Protein AF-A0A6J7ELR4-F1 (afdb_monomer)

Nearest PDB structures (foldseek):
  1h70-assembly1_A  TM=2.990E-01  e=2.825E+00  Pseudomonas aeruginosa

Foldseek 3Di:
DWFKFKKKFAQDDPPPVCDPPDLPRLCVFQQEDELQNLLCLLQQQWDAGPQAIEGEAAADCLDPLNVLVCVLSVHDPVSNCVSRCVLCCFDPNHGHHQLALVVNVRSNNSLQPDWDPCLSVDPPDPTDRNNRHMYMYIHIQLSQQCCQLVNDDDHNDPRMDIHDYNNFDQWDFDPDDDRNGHIFGDCRRQVDPSGHDDDDDDDDVQQCDPPRHPPLVCLQAAFLNRPCNDPVNQVVCRSSHDHRQHSHNVGRGPPDDDDDPPPPDPD

Sequence (267 aa):
MDALTFAYSKPKTSSDSVCGTGAEACHDAVDTLTKAELTTLYTNGVLVKNNTVIVPCGIQTSSGTYKTWYGKTGNTSSQEGIGTAFCNGIGNGSRLQENHGPELKAKADALLTTTNAICDGVAGDPAVSCKDVQVVVGFAASAWVSKSNGLSSPAPGTGVSLGLAGGKTFVTYTAGNAVGSKWSPNTDGFNDTNWNRNVYNMVLSANLDNSTGDAAIIEMFKGSTSLMCGSAAQAIVNSFGFLSLGNDASTGCGNSTTKGGLVANNG

Structure (mmCIF, N/CA/C/O backbone):
data_AF-A0A6J7ELR4-F1
#
_entry.id   AF-A0A6J7ELR4-F1
#
loop_
_atom_site.group_PDB
_atom_site.id
_atom_site.type_symbol
_atom_site.label_atom_id
_atom_site.label_alt_id
_atom_site.label_comp_id
_atom_site.label_asym_id
_atom_site.label_entity_id
_atom_site.label_seq_id
_atom_site.pdbx_PDB_ins_code
_atom_site.Cartn_x
_atom_site.Cartn_y
_atom_site.Cartn_z
_atom_site.occupancy
_atom_site.B_iso_or_equiv
_atom_site.auth_seq_id
_atom_site.auth_comp_id
_atom_site.auth_asym_id
_atom_site.auth_atom_id
_atom_site.pdbx_PDB_model_num
ATOM 1 N N . MET A 1 1 ? 5.913 -4.280 -13.195 1.00 68.69 1 MET A N 1
ATOM 2 C CA . MET A 1 1 ? 4.601 -4.169 -12.515 1.00 68.69 1 MET A CA 1
ATOM 3 C C . MET A 1 1 ? 4.844 -3.977 -11.034 1.00 68.69 1 MET A C 1
ATOM 5 O O . MET A 1 1 ? 5.874 -4.431 -10.551 1.00 68.69 1 MET A O 1
ATOM 9 N N . ASP A 1 2 ? 3.933 -3.304 -10.345 1.00 78.25 2 ASP A N 1
ATOM 10 C CA . ASP A 1 2 ? 3.941 -3.169 -8.889 1.00 78.25 2 ASP A CA 1
ATOM 11 C C . ASP A 1 2 ? 2.644 -3.741 -8.319 1.00 78.25 2 ASP A C 1
ATOM 13 O O . ASP A 1 2 ? 1.649 -3.854 -9.037 1.00 78.25 2 ASP A O 1
ATOM 17 N N . ALA A 1 3 ? 2.655 -4.101 -7.043 1.00 78.50 3 ALA A N 1
ATOM 18 C CA . ALA A 1 3 ? 1.490 -4.630 -6.356 1.00 78.50 3 ALA A CA 1
ATOM 19 C C . ALA A 1 3 ? 1.068 -3.708 -5.218 1.00 78.50 3 ALA A C 1
ATOM 21 O O . ALA A 1 3 ? 1.891 -3.122 -4.509 1.00 78.50 3 ALA A O 1
ATOM 22 N N . LEU A 1 4 ? -0.240 -3.585 -5.057 1.00 81.12 4 LEU A N 1
ATOM 23 C CA . LEU A 1 4 ? -0.856 -2.855 -3.975 1.00 81.12 4 LEU A CA 1
ATOM 24 C C . LEU A 1 4 ? -1.152 -3.815 -2.822 1.00 81.12 4 LEU A C 1
ATOM 26 O O . LEU A 1 4 ? -1.824 -4.826 -3.002 1.00 81.12 4 LEU A O 1
ATOM 30 N N . THR A 1 5 ? -0.671 -3.471 -1.638 1.00 77.00 5 THR A N 1
ATOM 31 C CA . THR A 1 5 ? -0.881 -4.218 -0.397 1.00 77.00 5 THR A CA 1
ATOM 32 C C . THR A 1 5 ? -1.195 -3.234 0.732 1.00 77.00 5 THR A C 1
ATOM 34 O O . THR A 1 5 ? -1.424 -2.054 0.472 1.00 77.00 5 THR A O 1
ATOM 37 N N . PHE A 1 6 ? -1.220 -3.680 1.982 1.00 83.25 6 PHE A N 1
ATOM 38 C CA . PHE A 1 6 ? -1.248 -2.807 3.143 1.00 83.25 6 PHE A CA 1
ATOM 39 C C . PHE A 1 6 ? -0.107 -3.131 4.100 1.00 83.25 6 PHE A C 1
ATOM 41 O O . PHE A 1 6 ? 0.335 -4.273 4.223 1.00 83.25 6 PHE A O 1
ATOM 48 N N . ALA A 1 7 ? 0.362 -2.096 4.783 1.00 76.62 7 ALA A N 1
ATOM 49 C CA . ALA A 1 7 ? 1.195 -2.239 5.962 1.00 76.62 7 ALA A CA 1
ATOM 50 C C . ALA A 1 7 ? 0.312 -2.120 7.203 1.00 76.62 7 ALA A C 1
ATOM 52 O O . ALA A 1 7 ? -0.714 -1.432 7.179 1.00 76.62 7 ALA A O 1
ATOM 53 N N . TYR A 1 8 ? 0.718 -2.770 8.285 1.00 82.38 8 TYR A N 1
ATOM 54 C CA . TYR A 1 8 ? 0.009 -2.705 9.552 1.00 82.38 8 TYR A CA 1
ATOM 55 C C . TYR A 1 8 ? 0.966 -2.655 10.740 1.00 82.38 8 TYR A C 1
ATOM 57 O O . TYR A 1 8 ? 2.142 -3.016 10.642 1.00 82.38 8 TYR A O 1
ATOM 65 N N . SER A 1 9 ? 0.458 -2.168 11.868 1.00 76.94 9 SER A N 1
ATOM 66 C CA . SER A 1 9 ? 1.177 -2.140 13.139 1.00 76.94 9 SER A CA 1
ATOM 67 C C . SER A 1 9 ? 0.182 -2.280 14.285 1.00 76.94 9 SER A C 1
ATOM 69 O O . SER A 1 9 ? -0.867 -1.633 14.286 1.00 76.94 9 SER A O 1
ATOM 71 N N . LYS A 1 10 ? 0.540 -3.080 15.292 1.00 79.38 10 LYS A N 1
ATOM 72 C CA . LYS A 1 10 ? -0.122 -3.085 16.602 1.00 79.38 10 LYS A CA 1
ATOM 73 C C . LYS A 1 10 ? 0.696 -2.224 17.577 1.00 79.38 10 LYS A C 1
ATOM 75 O O . LYS A 1 10 ? 1.932 -2.244 17.506 1.00 79.38 10 LYS A O 1
ATOM 80 N N . PRO A 1 11 ? 0.057 -1.484 18.491 1.00 68.06 11 PRO A N 1
ATOM 81 C CA . PRO A 1 11 ? 0.737 -0.947 19.659 1.00 68.06 11 PRO A CA 1
ATOM 82 C C . PRO A 1 11 ? 1.409 -2.081 20.460 1.00 68.06 11 PRO A C 1
ATOM 84 O O . PRO A 1 11 ? 0.771 -3.081 20.776 1.00 68.06 11 PRO A O 1
ATOM 87 N N . LYS A 1 12 ? 2.700 -1.959 20.800 1.00 62.44 12 LYS A N 1
ATOM 88 C CA . LYS A 1 12 ? 3.371 -2.929 21.688 1.00 62.44 12 LYS A CA 1
ATOM 89 C C . LYS A 1 12 ? 3.303 -2.445 23.130 1.00 62.44 12 LYS A C 1
ATOM 91 O O . LYS A 1 12 ? 3.801 -1.363 23.430 1.00 62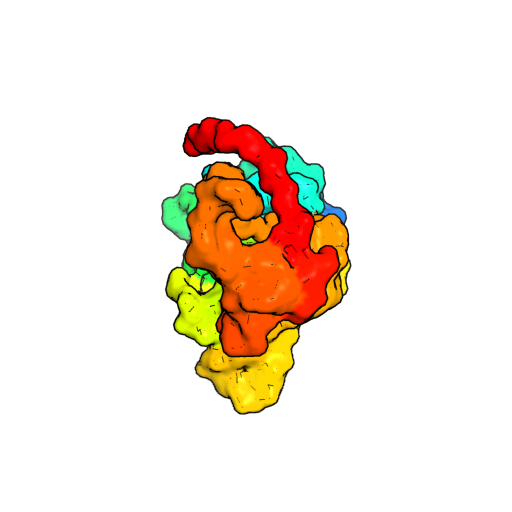.44 12 LYS A O 1
ATOM 96 N N . THR A 1 13 ? 2.785 -3.275 24.033 1.00 52.00 13 THR A N 1
ATOM 97 C CA . THR A 1 13 ? 3.025 -3.111 25.474 1.00 52.00 13 THR A CA 1
ATOM 98 C C . THR A 1 13 ? 4.145 -4.053 25.916 1.00 52.00 13 THR A C 1
ATOM 100 O O . THR A 1 13 ? 4.337 -5.123 25.342 1.00 52.00 13 THR A O 1
ATOM 103 N N . SER A 1 14 ? 4.918 -3.667 26.933 1.00 45.38 14 SER A N 1
ATOM 104 C CA . SER A 1 14 ? 6.000 -4.494 27.496 1.00 45.38 14 SER A CA 1
ATOM 105 C C . SER A 1 14 ? 5.511 -5.797 28.148 1.00 45.38 14 SER A C 1
ATOM 107 O O . SER A 1 14 ? 6.328 -6.638 28.512 1.00 45.38 14 SER A O 1
ATOM 109 N N . SER A 1 15 ? 4.195 -5.967 28.290 1.00 44.06 15 SER A N 1
ATOM 110 C CA . SER A 1 15 ? 3.525 -7.086 28.952 1.00 44.06 15 SER A CA 1
ATOM 111 C C . SER A 1 15 ? 2.666 -7.934 28.012 1.00 44.06 15 SER A C 1
ATOM 113 O O . SER A 1 15 ? 1.850 -8.708 28.505 1.00 44.06 15 SER A O 1
ATOM 115 N N . ASP A 1 16 ? 2.794 -7.784 26.690 1.00 49.50 16 ASP A N 1
ATOM 116 C CA . ASP A 1 16 ? 2.006 -8.553 25.716 1.00 49.50 16 ASP A CA 1
ATOM 117 C C . ASP A 1 16 ? 2.526 -10.008 25.645 1.00 49.50 16 ASP A C 1
ATOM 119 O O . ASP A 1 16 ? 3.120 -10.447 24.666 1.00 49.50 16 ASP A O 1
ATOM 123 N N . SER A 1 17 ? 2.342 -10.762 26.736 1.00 42.72 17 SER A N 1
ATOM 124 C CA . SER A 1 17 ? 2.650 -12.196 26.867 1.00 42.72 17 SER A CA 1
ATOM 125 C C . SER A 1 17 ? 1.701 -13.087 26.059 1.00 42.72 17 SER A C 1
ATOM 127 O O . SER A 1 17 ? 1.887 -14.301 26.007 1.00 42.72 17 SER A O 1
ATOM 129 N N . VAL A 1 18 ? 0.689 -12.483 25.429 1.00 43.81 18 VAL A N 1
ATOM 130 C CA . VAL A 1 18 ? -0.211 -13.120 24.458 1.00 43.81 18 VAL A CA 1
ATOM 131 C C . VAL A 1 18 ? 0.504 -13.337 23.121 1.00 43.81 18 VAL A C 1
ATOM 133 O O . VAL A 1 18 ? 0.187 -14.273 22.392 1.00 43.81 18 VAL A O 1
ATOM 136 N N . CYS A 1 19 ? 1.532 -12.538 22.833 1.00 45.75 19 CYS A N 1
ATOM 137 C CA . CYS A 1 19 ? 2.458 -12.816 21.752 1.00 45.75 19 CYS A CA 1
ATOM 138 C C . CYS A 1 19 ? 3.536 -13.739 22.328 1.00 45.75 19 CYS A C 1
ATOM 140 O O . CYS A 1 19 ? 4.313 -13.320 23.188 1.00 45.75 19 CYS A O 1
ATOM 142 N N . GLY A 1 20 ? 3.583 -15.003 21.896 1.00 38.75 20 GLY A N 1
ATOM 143 C CA . GLY A 1 20 ? 4.688 -15.901 22.243 1.00 38.75 20 GLY A CA 1
ATOM 144 C C . GLY A 1 20 ? 6.053 -15.251 21.969 1.00 38.75 20 GLY A C 1
ATOM 145 O O . GLY A 1 20 ? 6.153 -14.222 21.304 1.00 38.75 20 GLY A O 1
ATOM 146 N N . THR A 1 21 ? 7.136 -15.832 22.480 1.00 36.72 21 THR A N 1
ATOM 147 C CA . THR A 1 21 ? 8.503 -15.366 22.199 1.00 36.72 21 THR A CA 1
ATOM 148 C C . THR A 1 21 ? 8.829 -15.540 20.707 1.00 36.72 21 THR A C 1
ATOM 150 O O . THR A 1 21 ? 9.409 -16.541 20.302 1.00 36.72 21 THR A O 1
ATOM 153 N N . GLY A 1 22 ? 8.396 -14.583 19.888 1.00 43.53 22 GLY A N 1
ATOM 154 C CA . GLY A 1 22 ? 8.434 -14.587 18.429 1.00 43.53 22 GLY A CA 1
ATOM 155 C C . GLY A 1 22 ? 7.448 -13.545 17.889 1.00 43.53 22 GLY A C 1
ATOM 156 O O . GLY A 1 22 ? 6.336 -13.419 18.387 1.00 43.53 22 GLY A O 1
ATOM 157 N N . ALA A 1 23 ? 7.848 -12.758 16.890 1.00 39.72 23 ALA A N 1
ATOM 158 C CA . ALA A 1 23 ? 7.039 -11.659 16.346 1.00 39.72 23 ALA A CA 1
ATOM 159 C C . ALA A 1 23 ? 5.757 -12.109 15.606 1.00 39.72 23 ALA A C 1
ATOM 161 O O . ALA A 1 23 ? 5.025 -11.261 15.118 1.00 39.72 23 ALA A O 1
ATOM 162 N N . GLU A 1 24 ? 5.489 -13.412 15.517 1.00 40.47 24 GLU A N 1
ATOM 163 C CA . GLU A 1 24 ? 4.502 -13.998 14.602 1.00 40.47 24 GLU A CA 1
ATOM 164 C C . GLU A 1 24 ? 3.103 -14.172 15.234 1.00 40.47 24 GLU A C 1
ATOM 166 O O . GLU A 1 24 ? 2.108 -14.034 14.542 1.00 40.47 24 GLU A O 1
ATOM 171 N N . ALA A 1 25 ? 2.967 -14.365 16.553 1.00 38.12 25 ALA A N 1
ATOM 172 C CA . ALA A 1 25 ? 1.694 -14.819 17.149 1.00 38.12 25 ALA A CA 1
ATOM 173 C C . ALA A 1 25 ? 0.608 -13.739 17.390 1.00 38.12 25 ALA A C 1
ATOM 175 O O . ALA A 1 25 ? -0.508 -14.069 17.779 1.00 38.12 25 ALA A O 1
ATOM 176 N N . CYS A 1 26 ? 0.903 -12.451 17.187 1.00 47.75 26 CYS A N 1
ATOM 177 C CA . CYS A 1 26 ? -0.061 -11.349 17.390 1.00 47.75 26 CYS A CA 1
ATOM 178 C C . CYS A 1 26 ? -0.555 -10.710 16.081 1.00 47.75 26 CYS A C 1
ATOM 180 O O . CYS A 1 26 ? -1.191 -9.653 16.096 1.00 47.75 26 CYS A O 1
ATOM 182 N N . HIS A 1 27 ? -0.208 -11.325 14.953 1.00 53.50 27 HIS A N 1
ATOM 183 C CA . HIS A 1 27 ? -0.288 -10.739 13.619 1.00 53.50 27 HIS A CA 1
ATOM 184 C C . HIS A 1 27 ? -1.357 -11.428 12.733 1.00 53.50 27 HIS A C 1
ATOM 186 O O . HIS A 1 27 ? -1.926 -10.785 11.847 1.00 53.50 27 HIS A O 1
ATOM 192 N N . ASP A 1 28 ? -1.765 -12.658 13.079 1.00 59.94 28 ASP A N 1
ATOM 193 C CA . ASP A 1 28 ? -2.624 -13.543 12.272 1.00 59.94 28 ASP A CA 1
ATOM 194 C C . ASP A 1 28 ? -3.952 -12.932 11.782 1.00 59.94 28 ASP A C 1
ATOM 196 O O . ASP A 1 28 ? -4.442 -13.269 10.701 1.00 59.94 28 ASP A O 1
ATOM 200 N N . ALA A 1 29 ? -4.577 -12.046 12.564 1.00 63.53 29 ALA A N 1
ATOM 201 C CA . ALA A 1 29 ? -5.874 -11.467 12.208 1.00 63.53 29 ALA A CA 1
ATOM 202 C C . ALA A 1 29 ? -5.785 -10.475 11.038 1.00 63.53 29 ALA A C 1
ATOM 204 O O . ALA A 1 29 ? -6.686 -10.432 10.201 1.00 63.53 29 ALA A O 1
ATOM 205 N N . VAL A 1 30 ? -4.713 -9.681 10.986 1.00 76.69 30 VAL A N 1
ATOM 206 C CA . VAL A 1 30 ? -4.519 -8.611 9.993 1.00 76.69 30 VAL A CA 1
ATOM 207 C C . VAL A 1 30 ? -3.610 -9.054 8.859 1.00 76.69 30 VAL A C 1
ATOM 209 O O . VAL A 1 30 ? -3.684 -8.488 7.774 1.00 76.69 30 VAL A O 1
ATOM 212 N N . ASP A 1 31 ? -2.838 -10.122 9.046 1.00 78.62 31 ASP A N 1
ATOM 213 C CA . ASP A 1 31 ? -2.019 -10.714 7.989 1.00 78.62 31 ASP A CA 1
ATOM 214 C C . ASP A 1 31 ? -2.811 -11.080 6.745 1.00 78.62 31 ASP A C 1
ATOM 216 O O . ASP A 1 31 ? -2.260 -11.080 5.652 1.00 78.62 31 ASP A O 1
ATOM 220 N N . THR A 1 32 ? -4.107 -11.350 6.877 1.00 81.31 32 THR A N 1
ATOM 221 C CA . THR A 1 32 ? -4.977 -11.595 5.733 1.00 81.31 32 THR A CA 1
ATOM 222 C C . THR A 1 32 ? -6.204 -10.710 5.811 1.00 81.31 32 THR A C 1
ATOM 224 O O . THR A 1 32 ? -7.023 -10.848 6.711 1.00 81.31 32 THR A O 1
ATOM 227 N N . LEU A 1 33 ? -6.396 -9.836 4.829 1.00 88.94 33 LEU A N 1
ATOM 228 C CA . LEU A 1 33 ? -7.678 -9.168 4.620 1.00 88.94 33 LEU A CA 1
ATOM 229 C C . LEU A 1 33 ? -8.158 -9.444 3.201 1.00 88.94 33 LEU A C 1
ATOM 231 O O . LEU A 1 33 ? -7.452 -9.230 2.212 1.00 88.94 33 LEU A O 1
ATOM 235 N N . THR A 1 34 ? -9.377 -9.954 3.090 1.00 91.12 34 THR A N 1
ATOM 236 C CA . THR A 1 34 ? -10.066 -10.095 1.812 1.00 91.12 34 THR A CA 1
ATOM 237 C C . THR A 1 34 ? -10.393 -8.716 1.252 1.00 91.12 34 THR A C 1
ATOM 239 O O . THR A 1 34 ? -10.450 -7.713 1.965 1.00 91.12 34 THR A O 1
ATOM 242 N N . LYS A 1 35 ? -10.665 -8.658 -0.053 1.00 90.44 35 LYS A N 1
ATOM 243 C CA . LYS A 1 35 ? -11.121 -7.418 -0.684 1.00 90.44 35 LYS A CA 1
ATOM 244 C C . LYS A 1 35 ? -12.381 -6.870 -0.008 1.00 90.44 35 LYS A C 1
ATOM 246 O O . LYS A 1 35 ? -12.424 -5.681 0.265 1.00 90.44 35 LYS A O 1
ATOM 251 N N . ALA A 1 36 ? -13.358 -7.730 0.287 1.00 92.62 36 ALA A N 1
ATOM 252 C CA . ALA A 1 36 ? -14.605 -7.327 0.933 1.00 92.62 36 ALA A CA 1
ATOM 253 C C . ALA A 1 36 ? -14.369 -6.769 2.346 1.00 92.62 36 ALA A C 1
ATOM 255 O O . ALA A 1 36 ? -14.917 -5.727 2.683 1.00 92.62 36 ALA A O 1
ATOM 256 N N . GLU A 1 37 ? -13.502 -7.406 3.137 1.00 94.00 37 GLU A N 1
ATOM 257 C CA . GLU A 1 37 ? -13.109 -6.902 4.460 1.00 94.00 37 GLU A CA 1
ATOM 258 C C . GLU A 1 37 ? -12.426 -5.533 4.363 1.00 94.00 37 GLU A C 1
ATOM 260 O O . GLU A 1 37 ? -12.752 -4.639 5.139 1.00 94.00 37 GLU A O 1
ATOM 265 N N . LEU A 1 38 ? -11.541 -5.326 3.380 1.00 93.25 38 LEU A N 1
ATOM 266 C CA . LEU A 1 38 ? -10.937 -4.014 3.122 1.00 93.25 38 LEU A CA 1
ATOM 267 C C . LEU A 1 38 ? -11.986 -2.978 2.694 1.00 93.25 38 LEU A C 1
ATOM 269 O O . LEU A 1 38 ? -11.955 -1.853 3.188 1.00 93.25 38 LEU A O 1
ATOM 273 N N . THR A 1 39 ? -12.943 -3.342 1.835 1.00 94.25 39 THR A N 1
ATOM 274 C CA . THR A 1 39 ? -14.062 -2.463 1.460 1.00 94.25 39 THR A CA 1
ATOM 275 C C . THR A 1 39 ? -14.857 -2.035 2.690 1.00 94.25 39 THR A C 1
ATOM 277 O O . THR A 1 39 ? -15.126 -0.844 2.863 1.00 94.25 39 THR A O 1
ATOM 280 N N . THR A 1 40 ? -15.229 -2.988 3.549 1.00 94.62 40 THR A N 1
ATOM 281 C CA . THR A 1 40 ? -15.973 -2.739 4.789 1.00 94.62 40 THR A CA 1
ATOM 282 C C . THR A 1 40 ? -15.173 -1.856 5.734 1.00 94.62 40 THR A C 1
ATOM 284 O O . THR A 1 40 ? -15.695 -0.846 6.200 1.00 94.62 40 THR A O 1
ATOM 287 N N . LEU A 1 41 ? -13.898 -2.177 5.952 1.00 94.44 41 LEU A N 1
ATOM 288 C CA . LEU A 1 41 ? -13.001 -1.420 6.816 1.00 94.44 41 LEU A CA 1
ATOM 289 C C . LEU A 1 41 ? -12.917 0.048 6.382 1.00 94.44 41 LEU A C 1
ATOM 291 O O . LEU A 1 41 ? -13.142 0.939 7.193 1.00 94.44 41 LEU A O 1
ATOM 295 N N . TYR A 1 42 ? -12.668 0.311 5.098 1.00 94.81 42 TYR A N 1
ATOM 296 C CA . TYR A 1 42 ? -12.563 1.673 4.565 1.00 94.81 42 TYR A CA 1
ATOM 297 C C . TYR A 1 42 ? -13.915 2.377 4.364 1.00 94.81 42 TYR A C 1
ATOM 299 O O . TYR A 1 42 ? -13.926 3.578 4.120 1.00 94.81 42 TYR A O 1
ATOM 307 N N . THR A 1 43 ? -15.045 1.673 4.490 1.00 94.44 43 THR A N 1
ATOM 308 C CA . THR A 1 43 ? -16.388 2.287 4.511 1.00 94.44 43 THR A CA 1
ATOM 309 C C . THR A 1 43 ? -16.792 2.687 5.926 1.00 94.44 43 THR A C 1
ATOM 311 O O . THR A 1 43 ? -17.295 3.787 6.135 1.00 94.44 43 THR A O 1
ATOM 314 N N . ASN A 1 44 ? -16.570 1.793 6.890 1.00 93.19 44 ASN A N 1
ATOM 315 C CA . ASN A 1 44 ? -17.083 1.922 8.253 1.00 93.19 44 ASN A CA 1
ATOM 316 C C . ASN A 1 44 ? -16.067 2.555 9.210 1.00 93.19 44 ASN A C 1
ATOM 318 O O . ASN A 1 44 ? -16.437 3.032 10.276 1.00 93.19 44 ASN A O 1
ATOM 322 N N . GLY A 1 45 ? -14.786 2.522 8.848 1.00 93.88 45 GLY A N 1
ATOM 323 C CA . GLY A 1 45 ? -13.668 2.975 9.671 1.00 93.88 45 GLY A CA 1
ATOM 324 C C . GLY A 1 45 ? -13.226 2.002 10.755 1.00 93.88 45 GLY A C 1
ATOM 325 O O . GLY A 1 45 ? -12.268 2.280 11.473 1.00 93.88 45 GLY A O 1
ATOM 326 N N . VAL A 1 46 ? -13.876 0.843 10.844 1.00 93.81 46 VAL A N 1
ATOM 327 C CA . VAL A 1 46 ? -13.500 -0.234 11.753 1.00 93.81 46 VAL A CA 1
ATOM 328 C C . VAL A 1 46 ? -13.911 -1.591 11.196 1.00 93.81 46 VAL A C 1
ATOM 330 O O . VAL A 1 46 ? -14.915 -1.717 10.490 1.00 93.81 46 VAL A O 1
ATOM 333 N N . LEU A 1 47 ? -13.123 -2.609 11.520 1.00 93.81 47 LEU A N 1
ATOM 334 C CA . LEU A 1 47 ? -13.420 -4.017 11.289 1.00 93.81 47 LEU A CA 1
ATOM 335 C C . LEU A 1 47 ? -12.970 -4.815 12.510 1.00 93.81 47 LEU A C 1
ATOM 337 O O . LEU A 1 47 ? -11.874 -4.593 13.015 1.00 93.81 47 LEU A O 1
ATOM 341 N N . VAL A 1 48 ? -13.781 -5.778 12.943 1.00 91.19 48 VAL A N 1
ATOM 342 C CA . VAL A 1 48 ? -13.361 -6.779 13.929 1.00 91.19 48 VAL A CA 1
ATOM 343 C C . VAL A 1 48 ? -13.128 -8.098 13.212 1.00 91.19 48 VAL A C 1
ATOM 345 O O . VAL A 1 48 ? -14.038 -8.627 12.574 1.00 91.19 48 VAL A O 1
ATOM 348 N N . LYS A 1 49 ? -11.914 -8.639 13.318 1.00 88.00 49 LYS A N 1
ATOM 349 C CA . LYS A 1 49 ? -11.542 -9.934 12.740 1.00 88.00 49 LYS A CA 1
ATOM 350 C C . LYS A 1 49 ? -10.743 -10.735 13.749 1.00 88.00 49 LYS A C 1
ATOM 352 O O . LYS A 1 49 ? -9.781 -10.219 14.301 1.00 88.00 49 LYS A O 1
ATOM 357 N N . ASN A 1 50 ? -11.139 -11.984 14.002 1.00 85.25 50 ASN A N 1
ATOM 358 C CA . ASN A 1 50 ? -10.487 -12.863 14.983 1.00 85.25 50 ASN A CA 1
ATOM 359 C C . ASN A 1 50 ? -10.226 -12.145 16.326 1.00 85.25 50 ASN A C 1
ATOM 361 O O . ASN A 1 50 ? -9.106 -12.141 16.830 1.00 85.25 50 ASN A O 1
ATOM 365 N N . ASN A 1 51 ? -11.248 -11.459 16.854 1.00 82.38 51 ASN A N 1
ATOM 366 C CA . ASN A 1 51 ? -11.195 -10.650 18.082 1.00 82.38 51 ASN A CA 1
ATOM 367 C C . ASN A 1 51 ? -10.201 -9.472 18.069 1.00 82.38 51 ASN A C 1
ATOM 369 O O . ASN A 1 51 ? -9.964 -8.857 19.104 1.00 82.38 51 ASN A O 1
ATOM 373 N N . THR A 1 52 ? -9.645 -9.125 16.911 1.00 86.06 52 THR A N 1
ATOM 374 C CA . THR A 1 52 ? -8.790 -7.952 16.729 1.00 86.06 52 THR A CA 1
ATOM 375 C C . THR A 1 52 ? -9.601 -6.826 16.113 1.00 86.06 52 THR A C 1
ATOM 377 O O . THR A 1 52 ? -10.207 -7.000 15.055 1.00 86.06 52 THR A O 1
ATOM 380 N N . VAL A 1 53 ? -9.592 -5.665 16.765 1.00 91.31 53 VAL A N 1
ATOM 381 C CA . VAL A 1 53 ? -10.162 -4.430 16.222 1.00 91.31 53 VAL A CA 1
ATOM 382 C C . VAL A 1 53 ? -9.135 -3.789 15.296 1.00 91.31 53 VAL A C 1
ATOM 384 O O . VAL A 1 53 ? -7.977 -3.599 15.665 1.00 91.31 53 VAL A O 1
ATOM 387 N N . ILE A 1 54 ? -9.559 -3.466 14.081 1.00 92.88 54 ILE A N 1
ATOM 388 C CA . ILE A 1 54 ? -8.721 -2.950 13.004 1.00 92.88 54 ILE A CA 1
ATOM 389 C C . ILE A 1 54 ? -9.305 -1.620 12.556 1.00 92.88 54 ILE A C 1
ATOM 391 O O . ILE A 1 54 ? -10.498 -1.545 12.263 1.00 92.88 54 ILE A O 1
ATOM 395 N N . VAL A 1 55 ? -8.471 -0.589 12.447 1.00 94.56 55 VAL A N 1
ATOM 396 C CA . VAL A 1 55 ? -8.869 0.728 11.932 1.00 94.56 55 VAL A CA 1
ATOM 397 C C . VAL A 1 55 ? -7.981 1.136 10.752 1.00 94.56 55 VAL A C 1
ATOM 399 O O . VAL A 1 55 ? -6.767 0.899 10.778 1.00 94.56 55 VAL A O 1
ATOM 402 N N . PRO A 1 56 ? -8.540 1.746 9.693 1.00 95.25 56 PRO A N 1
ATOM 403 C CA . PRO A 1 56 ? -7.753 2.179 8.556 1.00 95.25 56 PRO A CA 1
ATOM 404 C C . PRO A 1 56 ? -7.242 3.605 8.764 1.00 95.25 56 PRO A C 1
ATOM 406 O O . PRO A 1 56 ? -7.946 4.490 9.251 1.00 95.25 56 PRO A O 1
ATOM 409 N N . CYS A 1 57 ? -6.021 3.851 8.315 1.00 94.81 57 CYS A N 1
ATOM 410 C CA . CYS A 1 57 ? -5.434 5.178 8.223 1.00 94.81 57 CYS A CA 1
ATOM 411 C C . CYS A 1 57 ? -5.388 5.617 6.761 1.00 94.81 57 CYS A C 1
ATOM 413 O O . CYS A 1 57 ? -5.187 4.806 5.851 1.00 94.81 57 CYS A O 1
ATOM 415 N N . GLY A 1 58 ? -5.581 6.914 6.536 1.00 93.81 58 GLY A N 1
ATOM 416 C CA . GLY A 1 58 ? -5.558 7.495 5.204 1.00 93.81 58 GLY A CA 1
ATOM 417 C C . GLY A 1 58 ? -4.146 7.886 4.800 1.00 93.81 58 GLY A C 1
ATOM 418 O O . GLY A 1 58 ? -3.361 8.338 5.632 1.00 93.81 58 GLY A O 1
ATOM 419 N N . ILE A 1 59 ? -3.840 7.762 3.509 1.00 93.06 59 ILE A N 1
ATOM 420 C CA . ILE A 1 59 ? -2.609 8.302 2.908 1.00 93.06 59 ILE A CA 1
ATOM 421 C C . ILE A 1 59 ? -2.874 9.620 2.189 1.00 93.06 59 ILE A C 1
ATOM 423 O O . ILE A 1 59 ? -4.019 9.922 1.849 1.00 93.06 59 ILE A O 1
ATOM 427 N N . GLN A 1 60 ? -1.838 10.418 1.949 1.00 92.25 60 GLN A N 1
ATOM 428 C CA . GLN A 1 60 ? -1.945 11.691 1.231 1.00 92.25 60 GLN A CA 1
ATOM 429 C C . GLN A 1 60 ? -2.745 11.579 -0.079 1.00 92.25 60 GLN A C 1
ATOM 431 O O . GLN A 1 60 ? -2.499 10.706 -0.918 1.00 92.25 60 GLN A O 1
ATOM 436 N N . THR A 1 61 ? -3.716 12.477 -0.249 1.00 91.50 61 THR A N 1
ATOM 437 C CA . THR A 1 61 ? -4.744 12.394 -1.300 1.00 91.50 61 THR A CA 1
ATOM 438 C C . THR A 1 61 ? -4.225 12.693 -2.707 1.00 91.50 61 THR A C 1
ATOM 440 O O . THR A 1 61 ? -4.836 12.284 -3.694 1.00 91.50 61 THR A O 1
ATOM 443 N N . SER A 1 62 ? -3.078 13.363 -2.819 1.00 87.19 62 SER A N 1
ATOM 444 C CA . SER A 1 62 ? -2.408 13.647 -4.091 1.00 87.19 62 SER A CA 1
ATOM 445 C C . SER A 1 62 ? -1.623 12.451 -4.649 1.00 87.19 62 SER A C 1
ATOM 447 O O . SER A 1 62 ? -1.195 12.490 -5.802 1.00 87.19 62 SER A O 1
ATOM 449 N N . SER A 1 63 ? -1.451 11.366 -3.883 1.00 83.75 63 SER A N 1
ATOM 450 C CA . SER A 1 63 ? -0.640 10.225 -4.322 1.00 83.75 63 SER A CA 1
ATOM 451 C C . SER A 1 63 ? -1.326 9.320 -5.351 1.00 83.75 63 SER A C 1
ATOM 453 O O . SER A 1 63 ? -2.544 9.110 -5.355 1.00 83.75 63 SER A O 1
ATOM 455 N N . GLY A 1 64 ? -0.513 8.702 -6.213 1.00 83.12 64 GLY A N 1
ATOM 456 C CA . GLY A 1 64 ? -0.974 7.656 -7.127 1.00 83.12 64 GLY A CA 1
ATOM 457 C C . GLY A 1 64 ? -1.443 6.396 -6.391 1.00 83.12 64 GLY A C 1
ATOM 458 O O . GLY A 1 64 ? -2.416 5.763 -6.816 1.00 83.12 64 GLY A O 1
ATOM 459 N N . THR A 1 65 ? -0.813 6.051 -5.258 1.00 86.25 65 THR A N 1
ATOM 460 C CA . THR A 1 65 ? -1.267 4.924 -4.428 1.00 86.25 65 THR A CA 1
ATOM 461 C C . THR A 1 65 ? -2.615 5.217 -3.804 1.00 86.25 65 THR A C 1
ATOM 463 O O . THR A 1 65 ? -3.438 4.315 -3.811 1.00 86.25 65 THR A O 1
ATOM 466 N N . TYR A 1 66 ? -2.905 6.449 -3.370 1.00 90.31 66 TYR A N 1
ATOM 467 C CA . TYR A 1 66 ? -4.232 6.812 -2.863 1.00 90.31 66 TYR A CA 1
ATOM 468 C C . TYR A 1 66 ? -5.329 6.520 -3.885 1.00 90.31 66 TYR A C 1
ATOM 470 O O . TYR A 1 66 ? -6.256 5.765 -3.596 1.00 90.31 66 TYR A O 1
ATOM 478 N N . LYS A 1 67 ? -5.177 7.054 -5.106 1.00 88.12 67 LYS A N 1
ATOM 479 C CA . LYS A 1 67 ? -6.146 6.866 -6.199 1.00 88.12 67 LYS A CA 1
ATOM 480 C C . LYS A 1 67 ? -6.338 5.399 -6.563 1.00 88.12 67 LYS A C 1
ATOM 482 O O . LYS A 1 67 ? -7.456 4.951 -6.795 1.00 88.12 67 LYS A O 1
ATOM 487 N N . THR A 1 68 ? -5.243 4.646 -6.583 1.00 88.69 68 THR A N 1
ATOM 488 C CA . THR A 1 68 ? -5.293 3.212 -6.872 1.00 88.69 68 THR A CA 1
ATOM 489 C C . THR A 1 68 ? -5.934 2.438 -5.719 1.00 88.69 68 THR A C 1
ATOM 491 O O . THR A 1 68 ? -6.747 1.556 -5.968 1.00 88.69 68 THR A O 1
ATOM 494 N N . TRP A 1 69 ? -5.609 2.778 -4.469 1.00 90.44 69 TRP A N 1
ATOM 495 C CA . TRP A 1 69 ? -6.038 2.066 -3.267 1.00 90.44 69 TRP A CA 1
ATOM 496 C C . TRP A 1 69 ? -7.550 2.035 -3.123 1.00 90.44 69 TRP A C 1
ATOM 498 O O . TRP A 1 69 ? -8.121 0.947 -3.185 1.00 90.44 69 TRP A O 1
ATOM 508 N N . TYR A 1 70 ? -8.208 3.198 -3.031 1.00 88.69 70 TYR A N 1
ATOM 509 C CA . TYR A 1 70 ? -9.666 3.212 -2.872 1.00 88.69 70 TYR A CA 1
ATOM 510 C C . TYR A 1 70 ? -10.370 2.575 -4.080 1.00 88.69 70 TYR A C 1
ATOM 512 O O . TYR A 1 70 ? -11.374 1.886 -3.925 1.00 88.69 70 TYR A O 1
ATOM 520 N N . GLY A 1 71 ? -9.810 2.728 -5.288 1.00 88.06 71 GLY A N 1
ATOM 521 C CA . GLY A 1 71 ? -10.341 2.092 -6.492 1.00 88.06 71 GLY A CA 1
ATOM 522 C C . GLY A 1 71 ? -10.276 0.563 -6.426 1.00 88.06 71 GLY A C 1
ATOM 523 O O . GLY A 1 71 ? -11.240 -0.114 -6.784 1.00 88.06 71 GLY A O 1
ATOM 524 N N . LYS A 1 72 ? -9.168 -0.005 -5.929 1.00 89.25 72 LYS A N 1
ATOM 525 C CA . LYS A 1 72 ? -9.005 -1.460 -5.782 1.00 89.25 72 LYS A CA 1
ATOM 526 C C . LYS A 1 72 ? -9.809 -2.029 -4.615 1.00 89.25 72 LYS A C 1
ATOM 528 O O . LYS A 1 72 ? -10.344 -3.130 -4.758 1.00 89.25 72 LYS A O 1
ATOM 533 N N . THR A 1 73 ? -9.963 -1.292 -3.514 1.00 90.44 73 THR A N 1
ATOM 534 C CA . THR A 1 73 ? -10.868 -1.673 -2.417 1.00 90.44 73 THR A CA 1
ATOM 535 C C . THR A 1 73 ? -12.341 -1.447 -2.769 1.00 90.44 73 THR A C 1
ATOM 537 O O . THR A 1 73 ? -13.210 -1.934 -2.059 1.00 90.44 73 THR A O 1
ATOM 540 N N . GLY A 1 74 ? -12.654 -0.780 -3.884 1.00 91.06 74 GLY A N 1
ATOM 541 C CA . GLY A 1 74 ? -14.029 -0.530 -4.326 1.00 91.06 74 GLY A CA 1
ATOM 542 C C . GLY A 1 74 ? -14.746 0.567 -3.535 1.00 91.06 74 GLY A C 1
ATOM 543 O O . GLY A 1 74 ? -15.970 0.647 -3.586 1.00 91.06 74 GLY A O 1
ATOM 544 N N . ASN A 1 75 ? -14.001 1.399 -2.806 1.00 93.38 75 ASN A N 1
ATOM 545 C CA . ASN A 1 75 ? -14.529 2.553 -2.087 1.00 93.38 75 ASN A CA 1
ATOM 546 C C . ASN A 1 75 ? -14.472 3.815 -2.958 1.00 93.38 75 ASN A C 1
ATOM 548 O O . ASN A 1 75 ? -13.679 3.919 -3.891 1.00 93.38 75 ASN A O 1
ATOM 552 N N . THR A 1 76 ? -15.276 4.818 -2.621 1.00 93.88 76 THR A N 1
ATOM 553 C CA . THR A 1 76 ? -15.109 6.187 -3.127 1.00 93.88 76 THR A CA 1
ATOM 554 C C . THR A 1 76 ? -14.115 6.967 -2.266 1.00 93.88 76 THR A C 1
ATOM 556 O O . THR A 1 76 ? -13.839 6.598 -1.122 1.00 93.88 76 THR A O 1
ATOM 559 N N . SER A 1 77 ? -13.608 8.093 -2.776 1.00 92.19 77 SER A N 1
ATOM 560 C CA . SER A 1 77 ? -12.775 9.008 -1.982 1.00 92.19 77 SER A CA 1
ATOM 561 C C . SER A 1 77 ? -13.498 9.520 -0.730 1.00 92.19 77 SER A C 1
ATOM 563 O O . SER A 1 77 ? -12.878 9.668 0.319 1.00 92.19 77 SER A O 1
ATOM 565 N N . SER A 1 78 ? -14.814 9.743 -0.810 1.00 93.88 78 SER A N 1
ATOM 566 C CA . SER A 1 78 ? -15.636 10.144 0.335 1.00 93.88 78 SER A CA 1
ATOM 567 C C . SER A 1 78 ? -15.736 9.046 1.392 1.00 93.88 78 SER A C 1
ATOM 569 O O . SER A 1 78 ? -15.589 9.338 2.575 1.00 93.88 78 SER A O 1
ATOM 571 N N . GLN A 1 79 ? -15.952 7.792 0.979 1.00 95.06 79 GLN A N 1
ATOM 572 C CA . GLN A 1 79 ? -15.975 6.654 1.904 1.00 95.06 79 GLN A CA 1
ATOM 573 C C . GLN A 1 79 ? -14.621 6.486 2.589 1.00 95.06 79 GLN A C 1
ATOM 575 O O . GLN A 1 79 ? -14.574 6.419 3.809 1.00 95.06 79 GLN A O 1
ATOM 580 N N . GLU A 1 80 ? -13.525 6.532 1.827 1.00 94.75 80 GLU A N 1
ATOM 581 C CA . GLU A 1 80 ? -12.169 6.474 2.381 1.00 94.75 80 GLU A CA 1
ATOM 582 C C . GLU A 1 80 ? -11.921 7.598 3.400 1.00 94.75 80 GLU A C 1
ATOM 584 O O . GLU A 1 80 ? -11.364 7.351 4.472 1.00 94.75 80 GLU A O 1
ATOM 589 N N . GLY A 1 81 ? -12.369 8.821 3.100 1.00 94.31 81 GLY A N 1
ATOM 590 C CA . GLY A 1 81 ? -12.235 9.965 3.998 1.00 94.31 81 GLY A CA 1
ATOM 591 C C . GLY A 1 81 ? -12.980 9.773 5.319 1.00 94.31 81 GLY A C 1
ATOM 592 O O . GLY A 1 81 ? -12.433 10.094 6.372 1.00 94.31 81 GLY A O 1
ATOM 593 N N . ILE A 1 82 ? -14.192 9.211 5.271 1.00 93.25 82 ILE A N 1
ATOM 594 C CA . ILE A 1 82 ? -14.990 8.881 6.461 1.00 93.25 82 ILE A CA 1
ATOM 595 C C . ILE A 1 82 ? -14.334 7.741 7.241 1.00 93.25 82 ILE A C 1
ATOM 597 O O . ILE A 1 82 ? -14.064 7.893 8.430 1.00 93.25 82 ILE A O 1
ATOM 601 N N . GLY A 1 83 ? -14.027 6.625 6.575 1.00 95.06 83 GLY A N 1
ATOM 602 C CA . GLY A 1 83 ? -13.475 5.441 7.226 1.00 95.06 83 GLY A CA 1
ATOM 603 C C . GLY A 1 83 ? -12.129 5.715 7.895 1.00 95.06 83 GLY A C 1
ATOM 604 O O . GLY A 1 83 ? -11.845 5.206 8.972 1.00 95.06 83 GLY A O 1
ATOM 605 N N . THR A 1 84 ? -11.303 6.583 7.315 1.00 96.06 84 THR A N 1
ATOM 606 C CA . THR A 1 84 ? -9.984 6.895 7.884 1.00 96.06 84 THR A CA 1
ATOM 607 C C . THR A 1 84 ? -9.986 8.041 8.894 1.00 96.06 84 THR A C 1
ATOM 609 O O . THR A 1 84 ? -8.941 8.328 9.482 1.00 96.06 84 THR A O 1
ATOM 6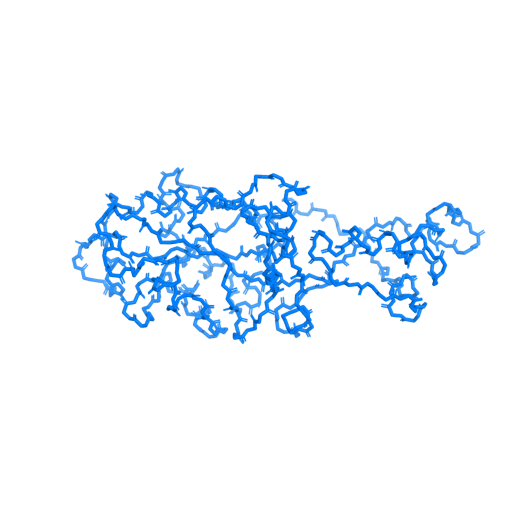12 N N . ALA A 1 85 ? -11.126 8.701 9.126 1.00 95.00 85 ALA A N 1
ATOM 613 C CA . ALA A 1 85 ? -11.211 9.912 9.943 1.00 95.00 85 ALA A CA 1
ATOM 614 C C . ALA A 1 85 ? -10.662 9.713 11.362 1.00 95.00 85 ALA A C 1
ATOM 616 O O . ALA A 1 85 ? -9.887 10.544 11.836 1.00 95.00 85 ALA A O 1
ATOM 617 N N . PHE A 1 86 ? -11.002 8.589 12.004 1.00 94.50 86 PHE A N 1
ATOM 618 C CA . PHE A 1 86 ? -10.510 8.264 13.342 1.00 94.50 86 PHE A CA 1
ATOM 619 C C . PHE A 1 86 ? -8.981 8.203 13.376 1.00 94.50 86 PHE A C 1
ATOM 621 O O . PHE A 1 86 ? -8.356 8.999 14.072 1.00 94.50 86 PHE A O 1
ATOM 628 N N . CYS A 1 87 ? -8.366 7.320 12.580 1.00 95.31 87 CYS A N 1
ATOM 629 C CA . CYS A 1 87 ? -6.913 7.168 12.595 1.00 95.31 87 CYS A CA 1
ATOM 630 C C . CYS A 1 87 ? -6.187 8.446 12.133 1.00 95.31 87 CYS A C 1
ATOM 632 O O . CYS A 1 87 ? -5.120 8.788 12.652 1.00 95.31 87 CYS A O 1
ATOM 634 N N . ASN A 1 88 ? -6.753 9.198 11.184 1.00 94.94 88 ASN A N 1
ATOM 635 C CA . ASN A 1 88 ? -6.171 10.465 10.739 1.00 94.94 88 ASN A CA 1
ATOM 636 C C . ASN A 1 88 ? -6.060 11.467 11.901 1.00 94.94 88 ASN A C 1
ATOM 638 O O . ASN A 1 88 ? -5.048 12.154 11.986 1.00 94.94 88 ASN A O 1
ATOM 642 N N . GLY A 1 89 ? -7.020 11.477 12.832 1.00 93.19 89 GLY A N 1
ATOM 643 C CA . GLY A 1 89 ? -6.994 12.307 14.041 1.00 93.19 89 GLY A CA 1
ATOM 644 C C . GLY A 1 89 ? -6.000 11.868 15.126 1.00 93.19 89 GLY A C 1
ATOM 645 O O . GLY A 1 89 ? -5.736 12.635 16.046 1.00 93.19 89 GLY A O 1
ATOM 646 N N . ILE A 1 90 ? -5.423 10.666 15.032 1.00 92.06 90 ILE A N 1
ATOM 647 C CA . ILE A 1 90 ? -4.481 10.139 16.030 1.00 92.06 90 ILE A CA 1
ATOM 648 C C . ILE A 1 90 ? -3.076 10.729 15.851 1.00 92.06 90 ILE A C 1
ATOM 650 O O . ILE A 1 90 ? -2.551 10.820 14.733 1.00 92.06 90 ILE A O 1
ATOM 654 N N . GLY A 1 91 ? -2.437 11.072 16.974 1.00 86.69 91 GLY A N 1
ATOM 655 C CA . GLY A 1 91 ? -1.071 11.587 17.023 1.00 86.69 91 GLY A CA 1
ATOM 656 C C . GLY A 1 91 ? -0.984 13.024 16.512 1.00 86.69 91 GLY A C 1
ATOM 657 O O . GLY A 1 91 ? -1.533 13.938 17.114 1.00 86.69 91 GLY A O 1
ATOM 658 N N . ASN A 1 92 ? -0.291 13.227 15.392 1.00 83.06 92 ASN A N 1
ATOM 659 C CA . ASN A 1 92 ? -0.104 14.544 14.774 1.00 83.06 92 ASN A CA 1
ATOM 660 C C . ASN A 1 92 ? -1.333 15.059 13.992 1.00 83.06 92 ASN A C 1
ATOM 662 O O . ASN A 1 92 ? -1.254 16.121 13.378 1.00 83.06 92 ASN A O 1
ATOM 666 N N . GLY A 1 93 ? -2.439 14.307 13.962 1.00 85.81 93 GLY A N 1
ATOM 667 C CA . GLY A 1 93 ? -3.668 14.709 13.273 1.00 85.81 93 GLY A CA 1
ATOM 668 C C . GLY A 1 93 ? -3.575 14.726 11.741 1.00 85.81 93 GLY A C 1
ATOM 669 O O . GLY A 1 93 ? -4.412 15.356 11.096 1.00 85.81 93 GLY A O 1
ATOM 670 N N . SER A 1 94 ? -2.566 14.081 11.140 1.00 90.56 94 SER A N 1
ATOM 671 C CA . SER A 1 94 ? -2.369 14.076 9.687 1.00 90.56 94 SER A CA 1
ATOM 672 C C . SER A 1 94 ? -2.670 12.725 9.038 1.00 90.56 94 SER A C 1
ATOM 674 O O . SER A 1 94 ? -2.658 11.666 9.674 1.00 90.56 94 SER A O 1
ATOM 676 N N . ARG A 1 95 ? -2.887 12.766 7.720 1.00 93.56 95 ARG A N 1
ATOM 677 C CA . ARG A 1 95 ? -2.803 11.584 6.852 1.00 93.56 95 ARG A CA 1
ATOM 678 C C . ARG A 1 95 ? -1.341 11.139 6.739 1.00 93.56 95 ARG A C 1
ATOM 680 O O . ARG A 1 95 ? -0.432 11.952 6.920 1.00 93.56 95 ARG A O 1
ATOM 687 N N . LEU A 1 96 ? -1.143 9.857 6.458 1.00 92.25 96 LEU A N 1
ATOM 688 C CA . LEU A 1 96 ? 0.163 9.219 6.328 1.00 92.25 96 LEU A CA 1
ATOM 689 C C . LEU A 1 96 ? 0.778 9.454 4.942 1.00 92.25 96 LEU A C 1
ATOM 691 O O . LEU A 1 96 ? 0.082 9.600 3.932 1.00 92.25 96 LEU A O 1
ATOM 695 N N . GLN A 1 97 ? 2.098 9.417 4.870 1.00 88.31 97 GLN A N 1
ATOM 696 C CA . GLN A 1 97 ? 2.836 9.262 3.624 1.00 88.31 97 GLN A CA 1
ATOM 697 C C . GLN A 1 97 ? 2.742 7.800 3.150 1.00 88.31 97 GLN A C 1
ATOM 699 O O . GLN A 1 97 ? 2.965 6.865 3.919 1.00 88.31 97 GLN A O 1
ATOM 704 N N . GLU A 1 98 ? 2.442 7.588 1.863 1.00 80.00 98 GLU A N 1
ATOM 705 C CA . GLU A 1 98 ? 2.124 6.269 1.264 1.00 80.00 98 GLU A CA 1
ATOM 706 C C . GLU A 1 98 ? 3.247 5.217 1.344 1.00 80.00 98 GLU A C 1
ATOM 708 O O . GLU A 1 98 ? 3.060 4.057 0.979 1.00 80.00 98 GLU A O 1
ATOM 713 N N . ASN A 1 99 ? 4.435 5.631 1.778 1.00 82.25 99 ASN A N 1
ATOM 714 C CA . ASN A 1 99 ? 5.644 4.824 1.822 1.00 82.25 99 ASN A CA 1
ATOM 715 C C . ASN A 1 99 ? 6.443 5.013 3.132 1.00 82.25 99 ASN A C 1
ATOM 717 O O . ASN A 1 99 ? 7.605 4.606 3.209 1.00 82.25 99 ASN A O 1
ATOM 721 N N . HIS A 1 100 ? 5.861 5.633 4.164 1.00 86.62 100 HIS A N 1
ATOM 722 C CA . HIS A 1 100 ? 6.573 6.005 5.390 1.00 86.62 100 HIS A CA 1
ATOM 723 C C . HIS A 1 100 ? 6.131 5.157 6.589 1.00 86.62 100 HIS A C 1
ATOM 725 O O . HIS A 1 100 ? 5.407 5.606 7.476 1.00 86.62 100 HIS A O 1
ATOM 731 N N . GLY A 1 101 ? 6.613 3.912 6.645 1.00 85.00 101 GLY A N 1
ATOM 732 C CA . GLY A 1 101 ? 6.309 2.981 7.741 1.00 85.00 101 GLY A CA 1
ATOM 733 C C . GLY A 1 101 ? 6.495 3.546 9.165 1.00 85.00 101 GLY A C 1
ATOM 734 O O . GLY A 1 101 ? 5.626 3.310 10.003 1.00 85.00 101 GLY A O 1
ATOM 735 N N . PRO A 1 102 ? 7.512 4.386 9.460 1.00 89.19 102 PRO A N 1
ATOM 736 C CA . PRO A 1 102 ? 7.642 4.983 10.790 1.00 89.19 102 PRO A CA 1
ATOM 737 C C . PRO A 1 102 ? 6.466 5.872 11.216 1.00 89.19 102 PRO A C 1
ATOM 739 O O . PRO A 1 102 ? 6.192 5.970 12.408 1.00 89.19 102 PRO A O 1
ATOM 742 N N . GLU A 1 103 ? 5.739 6.492 10.279 1.00 91.44 103 GLU A N 1
ATOM 743 C CA . GLU A 1 103 ? 4.532 7.256 10.633 1.00 91.44 103 GLU A CA 1
ATOM 744 C C . GLU A 1 103 ? 3.389 6.315 11.034 1.00 91.44 103 GLU A C 1
ATOM 746 O O . GLU A 1 103 ? 2.650 6.611 11.971 1.00 91.44 103 GLU A O 1
ATOM 751 N N . LEU A 1 104 ? 3.276 5.150 10.383 1.00 89.75 104 LEU A N 1
ATOM 752 C CA . LEU A 1 104 ? 2.317 4.120 10.781 1.00 89.75 104 LEU A CA 1
ATOM 753 C C . LEU A 1 104 ? 2.627 3.599 12.187 1.00 89.75 104 LEU A C 1
ATOM 755 O O . LEU A 1 104 ? 1.719 3.477 13.008 1.00 89.75 104 LEU A O 1
ATOM 759 N N . LYS A 1 105 ? 3.910 3.360 12.491 1.00 89.25 105 LYS A N 1
ATOM 760 C CA . LYS A 1 105 ? 4.343 2.988 13.843 1.00 89.25 105 LYS A CA 1
ATOM 761 C C . LYS A 1 105 ? 3.994 4.067 14.862 1.00 89.25 105 LYS A C 1
ATOM 763 O O . LYS A 1 105 ? 3.445 3.749 15.909 1.00 89.25 105 LYS A O 1
ATOM 768 N N . ALA A 1 106 ? 4.270 5.332 14.549 1.00 90.44 106 ALA A N 1
ATOM 769 C CA . ALA A 1 106 ? 3.945 6.446 15.433 1.00 90.44 106 ALA A CA 1
ATOM 770 C C . ALA A 1 106 ? 2.432 6.554 15.694 1.00 90.44 106 ALA A C 1
ATOM 772 O O . ALA A 1 106 ? 2.025 6.804 16.827 1.00 90.44 106 ALA A O 1
ATOM 773 N N . LYS A 1 107 ? 1.590 6.310 14.678 1.00 91.31 107 LYS A N 1
ATOM 774 C CA . LYS A 1 107 ? 0.132 6.245 14.864 1.00 91.31 107 LYS A CA 1
ATOM 775 C C . LYS A 1 107 ? -0.294 5.065 15.731 1.00 91.31 107 LYS A C 1
ATOM 777 O O . LYS A 1 107 ? -1.123 5.257 16.614 1.00 91.31 107 LYS A O 1
ATOM 782 N N . ALA A 1 108 ? 0.290 3.885 15.528 1.00 89.50 108 ALA A N 1
ATOM 783 C CA . ALA A 1 108 ? 0.042 2.738 16.398 1.00 89.50 108 ALA A CA 1
ATOM 784 C C . ALA A 1 108 ? 0.443 3.046 17.850 1.00 89.50 108 ALA A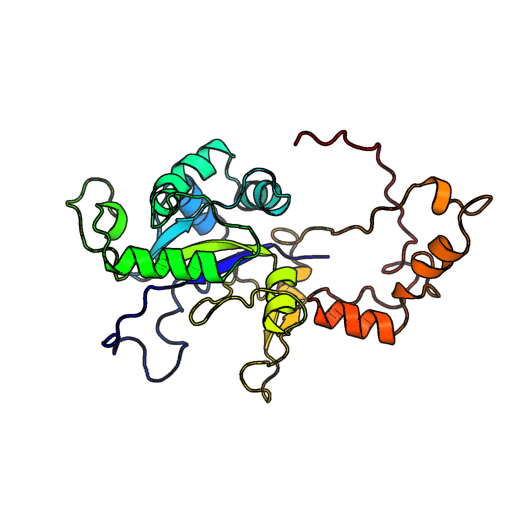 C 1
ATOM 786 O O . ALA A 1 108 ? -0.323 2.797 18.770 1.00 89.50 108 ALA A O 1
ATOM 787 N N . ASP A 1 109 ? 1.600 3.663 18.079 1.00 89.44 109 ASP A N 1
ATOM 788 C CA . ASP A 1 109 ? 2.050 4.001 19.433 1.00 89.44 109 ASP A CA 1
ATOM 789 C C . ASP A 1 109 ? 1.152 5.033 20.115 1.00 89.44 109 ASP A C 1
ATOM 791 O O . ASP A 1 109 ? 0.867 4.916 21.305 1.00 89.44 109 ASP A O 1
ATOM 795 N N . ALA A 1 110 ? 0.644 6.011 19.365 1.00 91.94 110 ALA A N 1
ATOM 796 C CA . ALA A 1 110 ? -0.300 6.992 19.887 1.00 91.94 110 ALA A CA 1
ATOM 797 C C . ALA A 1 110 ? -1.651 6.372 20.305 1.00 91.94 110 ALA A C 1
ATOM 799 O O . ALA A 1 110 ? -2.347 6.934 21.154 1.00 91.94 110 ALA A O 1
ATOM 800 N N . LEU A 1 111 ? -2.021 5.194 19.785 1.00 90.50 111 LEU A N 1
ATOM 801 C CA . LEU A 1 111 ? -3.220 4.485 20.244 1.00 90.50 111 LEU A CA 1
ATOM 802 C C . LEU A 1 111 ? -3.087 3.924 21.666 1.00 90.50 111 LEU A C 1
ATOM 804 O O . LEU A 1 111 ? -4.112 3.752 22.323 1.00 90.50 111 LEU A O 1
ATOM 808 N N . LEU A 1 112 ? -1.867 3.710 22.186 1.00 88.12 112 LEU A N 1
ATOM 809 C CA . LEU A 1 112 ? -1.650 3.196 23.551 1.00 88.12 112 LEU A CA 1
ATOM 810 C C . LEU A 1 112 ? -2.321 4.052 24.629 1.00 88.12 112 LEU A C 1
ATOM 812 O O . LEU A 1 112 ? -2.728 3.534 25.667 1.00 88.12 112 LEU A O 1
ATOM 816 N N . THR A 1 113 ? -2.419 5.359 24.394 1.00 90.12 113 THR A N 1
ATOM 817 C CA . THR A 1 113 ? -2.991 6.334 25.332 1.00 90.12 113 THR A CA 1
ATOM 818 C C . THR A 1 113 ? -4.356 6.856 24.885 1.00 90.12 113 THR A C 1
ATOM 820 O O . THR A 1 113 ? -4.928 7.725 25.541 1.00 90.12 113 THR A O 1
ATOM 823 N N . THR A 1 114 ? -4.898 6.330 23.784 1.00 92.56 114 THR A N 1
ATOM 824 C CA . THR A 1 114 ? -6.181 6.763 23.224 1.00 92.56 114 THR A CA 1
ATOM 825 C C . THR A 1 114 ? -7.335 5.958 23.826 1.00 92.56 114 THR A C 1
ATOM 827 O O . THR A 1 114 ? -7.233 4.745 24.030 1.00 92.56 114 THR A O 1
ATOM 830 N N . THR A 1 115 ? -8.456 6.636 24.084 1.00 94.06 115 THR A N 1
ATOM 831 C CA . THR A 1 115 ? -9.751 6.005 24.374 1.00 94.06 115 THR A CA 1
ATOM 832 C C . THR A 1 115 ? -10.787 6.477 23.363 1.00 94.06 115 THR A C 1
ATOM 834 O O . THR A 1 115 ? -10.849 7.663 23.033 1.00 94.06 115 THR A O 1
ATOM 837 N N . ASN A 1 116 ? -11.572 5.550 22.823 1.00 93.56 116 ASN A N 1
ATOM 838 C CA . ASN A 1 116 ? -12.616 5.859 21.854 1.00 93.56 116 ASN A CA 1
ATOM 839 C C . ASN A 1 116 ? -13.631 4.712 21.780 1.00 93.56 116 ASN A C 1
ATOM 841 O O . ASN A 1 116 ? -13.275 3.560 22.010 1.00 93.56 116 ASN A O 1
ATOM 845 N N . ALA A 1 117 ? -14.879 5.027 21.433 1.00 92.38 117 ALA A N 1
ATOM 846 C CA . ALA A 1 117 ? -15.923 4.026 21.215 1.00 92.38 117 ALA A CA 1
ATOM 847 C C . ALA A 1 117 ? -15.584 3.074 20.058 1.00 92.38 117 ALA A C 1
ATOM 849 O 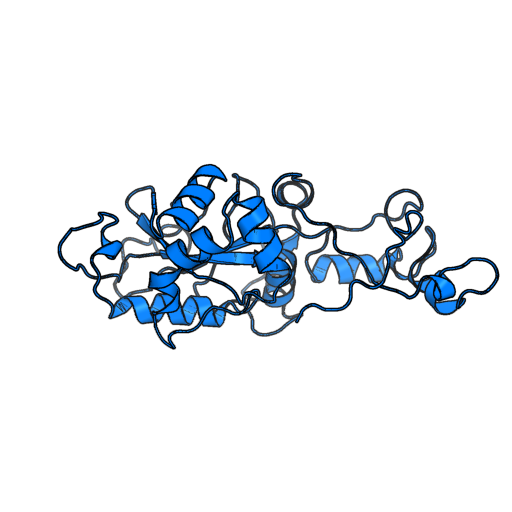O . ALA A 1 117 ? -15.962 1.924 20.076 1.00 92.38 117 ALA A O 1
ATOM 850 N N . ILE A 1 118 ? -14.808 3.504 19.059 1.00 91.19 118 ILE A N 1
ATOM 851 C CA . ILE A 1 118 ? -14.425 2.631 17.939 1.00 91.19 118 ILE A CA 1
ATOM 852 C C . ILE A 1 118 ? -13.493 1.479 18.355 1.00 91.19 118 ILE A C 1
ATOM 854 O O . ILE A 1 118 ? -13.281 0.545 17.586 1.00 91.19 118 ILE A O 1
ATOM 858 N N . CYS A 1 119 ? -12.900 1.552 19.549 1.00 91.38 119 CYS A N 1
ATOM 859 C CA . CYS A 1 119 ? -11.807 0.679 19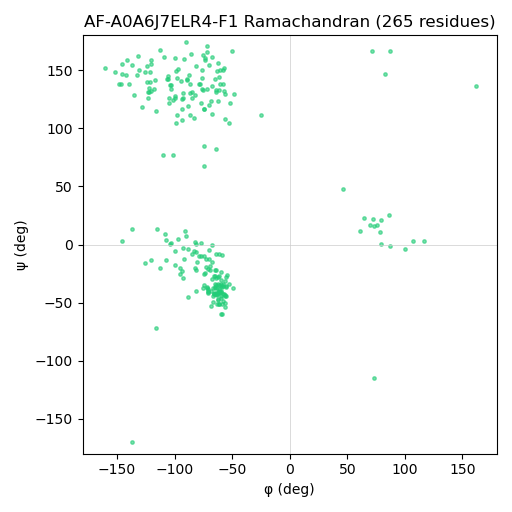.961 1.00 91.38 119 CYS A CA 1
ATOM 860 C C . CYS A 1 119 ? -12.247 -0.689 20.502 1.00 91.38 119 CYS A C 1
ATOM 862 O O . CYS A 1 119 ? -11.389 -1.544 20.701 1.00 91.38 119 CYS A O 1
ATOM 864 N N . ASP A 1 120 ? -13.550 -0.928 20.668 1.00 89.00 120 ASP A N 1
ATOM 865 C CA . ASP A 1 120 ? -14.147 -2.264 20.837 1.00 89.00 120 ASP A CA 1
ATOM 866 C C . ASP A 1 120 ? -14.769 -2.806 19.534 1.00 89.00 120 ASP A C 1
ATOM 868 O O . ASP A 1 120 ? -15.182 -3.964 19.474 1.00 89.00 120 ASP A O 1
ATOM 872 N N . GLY A 1 121 ? -14.802 -1.994 18.470 1.00 85.00 121 GLY A N 1
ATOM 873 C CA . GLY A 1 121 ? -15.419 -2.342 17.195 1.00 85.00 121 GLY A CA 1
ATOM 874 C C . GLY A 1 121 ? -16.944 -2.238 17.158 1.00 85.00 121 GLY A C 1
ATOM 875 O O . GLY A 1 121 ? -17.543 -2.682 16.175 1.00 85.00 121 GLY A O 1
ATOM 876 N N . VAL A 1 122 ? -17.576 -1.644 18.173 1.00 81.00 122 VAL A N 1
ATOM 877 C CA . VAL A 1 122 ? -19.028 -1.490 18.288 1.00 81.00 122 VAL A CA 1
ATOM 878 C C . VAL A 1 122 ? -19.400 -0.006 18.274 1.00 81.00 122 VAL A C 1
ATOM 880 O O . VAL A 1 122 ? -19.084 0.779 19.162 1.00 81.00 122 VAL A O 1
ATOM 883 N N . ALA A 1 123 ? -20.115 0.414 17.230 1.00 71.62 123 ALA A N 1
ATOM 884 C CA . ALA A 1 123 ? -20.567 1.797 17.131 1.00 71.62 123 ALA A CA 1
ATOM 885 C C . ALA A 1 123 ? -21.629 2.110 18.201 1.00 71.62 123 ALA A C 1
ATOM 887 O O . ALA A 1 123 ? -22.690 1.489 18.222 1.00 71.62 123 ALA A O 1
ATOM 888 N N . GLY A 1 124 ? -21.374 3.132 19.023 1.00 74.00 124 GLY A N 1
ATOM 889 C CA . GLY A 1 124 ? -22.313 3.622 20.041 1.00 74.00 124 GLY A CA 1
ATOM 890 C C . GLY A 1 124 ? -22.026 3.149 21.466 1.00 74.00 124 GLY A C 1
ATOM 891 O O . GLY A 1 124 ? -22.694 3.624 22.386 1.00 74.00 124 GLY A O 1
ATOM 892 N N . ASP A 1 125 ? -21.026 2.288 21.654 1.00 83.69 125 ASP A N 1
ATOM 893 C CA . ASP A 1 125 ? -20.592 1.842 22.976 1.00 83.69 125 ASP A CA 1
ATOM 894 C C . ASP A 1 125 ? -19.778 2.922 23.722 1.00 83.69 125 ASP A C 1
ATOM 896 O O . ASP A 1 125 ? -19.332 3.919 23.132 1.00 83.69 125 ASP A O 1
ATOM 900 N N . PRO A 1 126 ? -19.619 2.794 25.055 1.00 90.44 126 PRO A N 1
ATOM 901 C CA . PRO A 1 126 ? -18.757 3.676 25.830 1.00 90.44 126 PRO A CA 1
ATOM 902 C C . PRO A 1 126 ? -17.316 3.665 25.312 1.00 90.44 126 PRO A C 1
ATOM 904 O O . PRO A 1 126 ? -16.824 2.666 24.804 1.00 90.44 126 PRO A O 1
ATOM 907 N N . ALA A 1 127 ? -16.591 4.767 25.503 1.00 92.06 127 ALA A N 1
ATOM 908 C CA . ALA A 1 127 ? -15.189 4.813 25.105 1.00 92.06 127 ALA A CA 1
ATOM 909 C C . ALA A 1 127 ? -14.350 3.774 25.873 1.00 92.06 127 ALA A C 1
ATOM 911 O O . ALA A 1 127 ? -14.278 3.813 27.104 1.00 92.06 127 ALA A O 1
ATOM 912 N N . VAL A 1 128 ? -13.662 2.896 25.136 1.00 92.38 128 VAL A N 1
ATOM 913 C CA . VAL A 1 128 ? -12.713 1.912 25.677 1.00 92.38 128 VAL A CA 1
ATOM 914 C C . VAL A 1 128 ? -11.280 2.233 25.250 1.00 92.38 128 VAL A C 1
ATOM 916 O O . VAL A 1 128 ? -11.040 3.072 24.381 1.00 92.38 128 VAL A O 1
ATOM 919 N N . SER A 1 129 ? -10.301 1.585 25.883 1.00 91.38 129 SER A N 1
ATOM 920 C CA . SER A 1 129 ? -8.883 1.747 25.539 1.00 91.38 129 SER A CA 1
ATOM 921 C C . SER A 1 129 ? -8.563 1.169 24.160 1.00 91.38 129 SER A C 1
ATOM 923 O O . SER A 1 129 ? -8.945 0.045 23.852 1.00 91.38 129 SER A O 1
ATOM 925 N N . CYS A 1 130 ? -7.780 1.904 23.369 1.00 91.19 130 CYS A N 1
ATOM 926 C CA . CYS A 1 130 ? -7.356 1.500 22.026 1.00 91.19 130 CYS A CA 1
ATOM 927 C C . CYS A 1 130 ? -6.031 0.724 21.991 1.00 91.19 130 CYS A C 1
ATOM 929 O O . CYS A 1 130 ? -5.468 0.517 20.918 1.00 91.19 130 CYS A O 1
ATOM 931 N N . LYS A 1 131 ? -5.514 0.285 23.145 1.00 86.25 131 LYS A N 1
ATOM 932 C CA . LYS A 1 131 ? -4.198 -0.371 23.260 1.00 86.25 131 LYS A CA 1
ATOM 933 C C . LYS A 1 131 ? -4.055 -1.660 22.436 1.00 86.25 131 LYS A C 1
ATOM 935 O O . LYS A 1 131 ? -2.936 -2.037 22.106 1.00 86.25 131 LYS A O 1
ATOM 940 N N . ASP A 1 132 ? -5.168 -2.316 22.115 1.00 83.81 132 ASP A N 1
ATO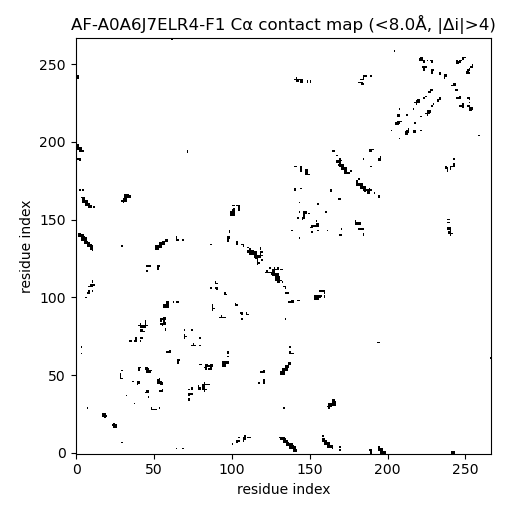M 941 C CA . ASP A 1 132 ? -5.201 -3.578 21.367 1.00 83.81 132 ASP A CA 1
ATOM 942 C C . ASP A 1 132 ? -5.634 -3.401 19.902 1.00 83.81 132 ASP A C 1
ATOM 944 O O . ASP A 1 132 ? -5.677 -4.372 19.147 1.00 83.81 132 ASP A O 1
ATOM 948 N N . VAL A 1 133 ? -5.918 -2.164 19.480 1.00 89.19 133 VAL A N 1
ATOM 949 C CA . VAL A 1 133 ? -6.354 -1.843 18.117 1.00 89.19 133 VAL A CA 1
ATOM 950 C C . VAL A 1 133 ? -5.168 -1.888 17.159 1.00 89.19 133 VAL A C 1
ATOM 952 O O . VAL A 1 133 ? -4.121 -1.299 17.421 1.00 89.19 133 VAL A O 1
ATOM 955 N N . GLN A 1 134 ? -5.344 -2.534 16.009 1.00 89.75 134 GLN A N 1
ATOM 956 C CA . GLN A 1 134 ? -4.372 -2.516 14.921 1.00 89.75 134 GLN A CA 1
ATOM 957 C C . GLN A 1 134 ? -4.705 -1.431 13.900 1.00 89.75 134 GLN A C 1
ATOM 959 O O . GLN A 1 134 ? -5.863 -1.221 13.540 1.00 89.75 134 GLN A O 1
ATOM 964 N N . VAL A 1 135 ? -3.670 -0.761 13.399 1.00 91.81 135 VAL A N 1
ATOM 965 C CA . VAL A 1 135 ? -3.790 0.225 12.320 1.00 91.81 135 VAL A CA 1
ATOM 966 C C . VAL A 1 135 ? -3.299 -0.366 11.014 1.00 91.81 135 VAL A C 1
ATOM 968 O O . VAL A 1 135 ? -2.248 -1.007 10.988 1.00 91.81 135 VAL A O 1
ATOM 971 N N . VAL A 1 136 ? -4.025 -0.109 9.926 1.00 93.06 136 VAL A N 1
ATOM 972 C CA . VAL A 1 136 ? -3.615 -0.500 8.569 1.00 93.06 136 VAL A CA 1
ATOM 973 C C . VAL A 1 136 ? -3.566 0.697 7.635 1.00 93.06 136 VAL A C 1
ATOM 975 O O . VAL A 1 136 ? -4.294 1.676 7.806 1.00 93.06 136 VAL A O 1
ATOM 978 N N . VAL A 1 137 ? -2.731 0.610 6.607 1.00 92.44 137 VAL A N 1
ATOM 979 C CA . VAL A 1 137 ? -2.624 1.633 5.567 1.00 92.44 137 VAL A CA 1
ATOM 980 C C . VAL A 1 137 ? -2.294 0.998 4.222 1.00 92.44 137 VAL A C 1
ATOM 982 O O . VAL A 1 137 ? -1.432 0.123 4.148 1.00 92.44 137 VAL A O 1
ATOM 985 N N . GLY A 1 138 ? -2.943 1.460 3.152 1.00 90.69 138 GLY A N 1
ATOM 986 C CA . GLY A 1 138 ? -2.569 1.087 1.788 1.00 90.69 138 GLY A CA 1
ATOM 987 C C . GLY A 1 138 ? -1.106 1.433 1.493 1.00 90.69 138 GLY A C 1
ATOM 988 O O . GLY A 1 138 ? -0.652 2.539 1.785 1.00 90.69 138 GLY A O 1
ATOM 989 N N . PHE A 1 139 ? -0.370 0.482 0.923 1.00 88.69 139 PHE A N 1
ATOM 990 C CA . PHE A 1 139 ? 1.080 0.541 0.760 1.00 88.69 139 PHE A CA 1
ATOM 991 C C . PHE A 1 139 ? 1.525 -0.131 -0.547 1.00 88.69 139 PHE A C 1
ATOM 993 O O . PHE A 1 139 ? 0.938 -1.113 -1.003 1.00 88.69 139 PHE A O 1
ATOM 1000 N N . ALA A 1 140 ? 2.587 0.382 -1.164 1.00 88.62 140 ALA A N 1
ATOM 1001 C CA . ALA A 1 140 ? 3.174 -0.222 -2.359 1.00 88.62 140 ALA A CA 1
ATOM 1002 C C . ALA A 1 140 ? 4.164 -1.339 -1.988 1.00 88.62 140 ALA A C 1
ATOM 1004 O O . ALA A 1 140 ? 5.118 -1.097 -1.245 1.00 88.62 140 ALA A O 1
ATOM 1005 N N . ALA A 1 141 ? 3.988 -2.546 -2.533 1.00 89.38 141 ALA A N 1
ATOM 1006 C CA . ALA A 1 141 ? 4.857 -3.683 -2.221 1.00 89.38 141 ALA A CA 1
ATOM 1007 C C . ALA A 1 141 ? 6.321 -3.417 -2.620 1.00 89.38 141 ALA A C 1
ATOM 1009 O O . ALA A 1 141 ? 7.232 -3.697 -1.843 1.00 89.38 141 ALA A O 1
ATOM 1010 N N . SER A 1 142 ? 6.566 -2.796 -3.778 1.00 88.56 142 SER A N 1
ATOM 1011 C CA . SER A 1 142 ? 7.921 -2.387 -4.189 1.00 88.56 142 SER A CA 1
ATOM 1012 C C . SER A 1 142 ? 8.567 -1.376 -3.228 1.00 88.56 142 SER A C 1
ATOM 1014 O O . SER A 1 142 ? 9.743 -1.495 -2.872 1.00 88.56 142 SER A O 1
ATOM 1016 N N . ALA A 1 143 ? 7.799 -0.403 -2.725 1.00 88.81 143 ALA A N 1
ATOM 1017 C CA . ALA A 1 143 ? 8.290 0.549 -1.729 1.00 88.81 143 ALA A CA 1
ATOM 1018 C C . ALA A 1 143 ? 8.679 -0.161 -0.425 1.00 88.81 143 ALA A C 1
ATOM 1020 O O . ALA A 1 143 ? 9.690 0.182 0.185 1.00 88.81 143 ALA A O 1
ATOM 1021 N N . TRP A 1 144 ? 7.916 -1.181 -0.023 1.00 88.38 144 TRP A N 1
ATOM 1022 C CA . TRP A 1 144 ? 8.240 -1.987 1.152 1.00 88.38 144 TRP A CA 1
ATOM 1023 C C . TRP A 1 144 ? 9.561 -2.726 0.966 1.00 88.38 144 TRP A C 1
ATOM 1025 O O . TRP A 1 144 ? 10.451 -2.632 1.813 1.00 88.38 144 TRP A O 1
ATOM 1035 N N . VAL A 1 145 ? 9.701 -3.430 -0.159 1.00 89.44 145 VAL A N 1
ATOM 1036 C CA . VAL A 1 145 ? 10.895 -4.217 -0.478 1.00 89.44 145 VAL A CA 1
ATOM 1037 C C . VAL A 1 145 ? 12.129 -3.323 -0.559 1.00 89.44 145 VAL A C 1
ATOM 1039 O O . VAL A 1 145 ? 13.108 -3.588 0.130 1.00 89.44 145 VAL A O 1
ATOM 1042 N N . SER A 1 146 ? 12.086 -2.231 -1.328 1.00 89.88 146 SER A N 1
ATOM 1043 C CA . SER A 1 146 ? 13.233 -1.321 -1.478 1.00 89.88 146 SER A CA 1
ATOM 1044 C C . SER A 1 146 ? 13.707 -0.732 -0.144 1.00 89.88 146 SER A C 1
ATOM 1046 O O . SER A 1 146 ? 14.909 -0.701 0.123 1.00 89.88 146 SER A O 1
ATOM 1048 N N . LYS A 1 147 ? 12.782 -0.315 0.729 1.00 88.88 147 LYS A N 1
ATOM 1049 C CA . LYS A 1 147 ? 13.106 0.227 2.060 1.00 88.88 147 LYS A CA 1
ATOM 1050 C C . LYS A 1 147 ? 13.621 -0.843 3.015 1.00 88.88 147 LYS A C 1
ATOM 1052 O O . LYS A 1 147 ? 14.584 -0.605 3.738 1.00 88.88 147 LYS A O 1
ATOM 1057 N N . SER A 1 148 ? 13.023 -2.031 2.992 1.00 86.31 148 SER A N 1
ATOM 1058 C CA . SER A 1 148 ? 13.470 -3.164 3.813 1.00 86.31 148 SER A CA 1
ATOM 1059 C C . SER A 1 148 ? 14.846 -3.681 3.382 1.00 86.31 148 SER A C 1
ATOM 1061 O O . SER A 1 148 ? 15.625 -4.128 4.217 1.00 86.31 148 SER A O 1
ATOM 1063 N N . ASN A 1 149 ? 15.175 -3.544 2.095 1.00 86.88 149 ASN A N 1
ATOM 1064 C CA . ASN A 1 149 ? 16.472 -3.897 1.517 1.00 86.88 149 ASN A CA 1
ATOM 1065 C C . ASN A 1 149 ? 17.542 -2.803 1.697 1.00 86.88 149 ASN A C 1
ATOM 1067 O O . ASN A 1 149 ? 18.653 -2.958 1.193 1.00 86.88 149 ASN A O 1
ATOM 1071 N N . GLY A 1 150 ? 17.226 -1.690 2.373 1.00 87.81 150 GLY A N 1
ATOM 1072 C CA . GLY A 1 150 ? 18.163 -0.585 2.609 1.00 87.81 150 GLY A CA 1
ATOM 1073 C C . GLY A 1 150 ? 18.472 0.273 1.376 1.00 87.81 150 GLY A C 1
ATOM 1074 O O . GLY A 1 150 ? 19.440 1.027 1.386 1.00 87.81 150 GLY A O 1
ATOM 1075 N N . LEU A 1 151 ? 17.667 0.174 0.314 1.00 88.06 151 LEU A N 1
ATOM 1076 C CA . LEU A 1 151 ? 17.849 0.923 -0.938 1.00 88.06 151 LEU A CA 1
ATOM 1077 C C . LEU A 1 151 ? 17.090 2.255 -0.956 1.00 88.06 151 LEU A C 1
ATOM 1079 O O . LEU A 1 151 ? 17.292 3.084 -1.839 1.00 88.06 151 LEU A O 1
ATOM 1083 N N . SER A 1 152 ? 16.182 2.451 -0.001 1.00 87.62 152 SER A N 1
ATOM 1084 C CA . SER A 1 152 ? 15.391 3.666 0.164 1.00 87.62 152 SER A CA 1
ATOM 1085 C C . SER A 1 152 ? 15.150 3.933 1.648 1.00 87.62 152 SER A C 1
ATOM 1087 O O . SER A 1 152 ? 15.175 3.016 2.469 1.00 87.62 152 SER A O 1
ATOM 1089 N N . SER A 1 153 ? 14.907 5.194 1.999 1.00 88.19 153 SER A N 1
ATOM 1090 C CA . SER A 1 153 ? 14.662 5.638 3.368 1.00 88.19 153 SER A CA 1
ATOM 1091 C C . SER A 1 153 ? 13.286 6.302 3.516 1.00 88.19 153 SER A C 1
ATOM 1093 O O . SER A 1 153 ? 12.709 6.773 2.531 1.00 88.19 153 SER A O 1
ATOM 1095 N N . PRO A 1 154 ? 12.712 6.308 4.731 1.00 89.50 154 PRO A N 1
ATOM 1096 C CA . PRO A 1 154 ? 13.140 5.504 5.881 1.00 89.50 154 PRO A CA 1
ATOM 1097 C C . PRO A 1 154 ? 12.762 4.021 5.721 1.00 89.50 154 PRO A C 1
ATOM 1099 O O . PRO A 1 154 ? 11.857 3.691 4.952 1.00 89.50 154 PRO A O 1
ATOM 1102 N N . ALA A 1 155 ? 13.430 3.143 6.475 1.00 87.62 155 ALA A N 1
ATOM 1103 C CA . ALA A 1 155 ? 13.003 1.752 6.645 1.00 87.62 155 ALA A CA 1
ATOM 1104 C C . ALA A 1 155 ? 11.616 1.691 7.328 1.00 87.62 155 ALA A C 1
ATOM 1106 O O . ALA A 1 155 ? 11.277 2.632 8.049 1.00 87.62 155 ALA A O 1
ATOM 1107 N N . PRO A 1 156 ? 10.821 0.611 7.167 1.00 80.44 156 PRO A N 1
ATOM 1108 C CA . PRO A 1 156 ? 9.443 0.557 7.669 1.00 80.44 156 PRO A CA 1
ATOM 1109 C C . PRO A 1 156 ? 9.229 0.754 9.182 1.00 80.44 156 PRO A C 1
ATOM 1111 O O . PRO A 1 156 ? 8.098 0.961 9.599 1.00 80.44 156 PRO A O 1
ATOM 1114 N N . GLY A 1 157 ? 10.285 0.786 9.996 1.00 79.50 157 GLY A N 1
ATOM 1115 C CA . GLY A 1 157 ? 10.196 0.957 11.446 1.00 79.50 157 GLY A CA 1
ATOM 1116 C C . GLY A 1 157 ? 9.901 -0.362 12.164 1.00 79.50 157 GLY A C 1
ATOM 1117 O O . GLY A 1 157 ? 9.225 -1.248 11.647 1.00 79.50 157 GLY A O 1
ATOM 1118 N N . THR A 1 158 ? 10.441 -0.524 13.371 1.00 80.69 158 THR A N 1
ATOM 1119 C CA . THR A 1 158 ? 10.291 -1.764 14.145 1.00 80.69 158 THR A CA 1
ATOM 1120 C C . THR A 1 158 ? 8.830 -2.014 14.513 1.00 80.69 158 THR A C 1
ATOM 1122 O O . THR A 1 158 ? 8.181 -1.141 15.083 1.00 80.69 158 THR A O 1
ATOM 1125 N N . GLY A 1 159 ? 8.331 -3.228 14.267 1.00 76.56 159 GLY A N 1
ATOM 1126 C CA . GLY A 1 159 ? 6.955 -3.621 14.601 1.00 76.56 159 GLY A CA 1
ATOM 1127 C C . GLY A 1 159 ? 5.919 -3.291 13.526 1.00 76.56 159 GLY A C 1
ATOM 1128 O O . GLY A 1 159 ? 4.761 -3.658 13.692 1.00 76.56 159 GLY A O 1
ATOM 1129 N N . VAL A 1 160 ? 6.333 -2.663 12.424 1.00 83.25 160 VAL A N 1
ATOM 1130 C CA . VAL A 1 160 ? 5.511 -2.550 11.219 1.00 83.25 160 VAL A CA 1
ATOM 1131 C C . VAL A 1 160 ? 5.725 -3.788 10.362 1.00 83.25 160 VAL A C 1
ATOM 1133 O O . VAL A 1 160 ? 6.859 -4.239 10.196 1.00 83.25 160 VAL A O 1
ATOM 1136 N N . SER A 1 161 ? 4.641 -4.319 9.806 1.00 84.69 161 SER A N 1
ATOM 1137 C CA . SER A 1 161 ? 4.652 -5.511 8.956 1.00 84.69 161 SER A CA 1
ATOM 1138 C C . SER A 1 161 ? 3.848 -5.283 7.677 1.00 84.69 161 SER A C 1
ATOM 1140 O O . SER A 1 161 ? 3.055 -4.343 7.589 1.00 84.69 161 SER A O 1
ATOM 1142 N N . LEU A 1 162 ? 4.072 -6.136 6.677 1.00 84.75 162 LEU A N 1
ATOM 1143 C CA . LEU A 1 162 ? 3.332 -6.138 5.417 1.00 84.75 162 LEU A CA 1
ATOM 1144 C C . LEU A 1 162 ? 2.261 -7.230 5.465 1.00 84.75 162 LEU A C 1
ATOM 1146 O O . LEU A 1 162 ? 2.586 -8.377 5.754 1.00 84.75 162 LEU A O 1
ATOM 1150 N N . GLY A 1 163 ? 1.011 -6.885 5.165 1.00 84.50 163 GLY A N 1
ATOM 1151 C CA . GLY A 1 163 ? -0.092 -7.841 5.114 1.00 84.50 163 GLY A CA 1
ATOM 1152 C C . GLY A 1 163 ? -0.304 -8.471 3.735 1.00 84.50 163 GLY A C 1
ATOM 1153 O O . GLY A 1 163 ? 0.316 -8.093 2.734 1.00 84.50 163 GLY A O 1
ATOM 1154 N N . LEU A 1 164 ? -1.224 -9.433 3.689 1.00 85.19 164 LEU A N 1
ATOM 1155 C CA . LEU A 1 164 ? -1.744 -10.077 2.487 1.00 85.19 164 LEU A CA 1
ATOM 1156 C C . LEU A 1 164 ? -3.118 -9.482 2.159 1.00 85.19 164 LEU A C 1
ATOM 1158 O O . LEU A 1 164 ? -4.056 -9.528 2.957 1.00 85.19 164 LEU A O 1
ATOM 1162 N N . ALA A 1 165 ? -3.260 -8.973 0.942 1.00 84.31 165 ALA A N 1
ATOM 1163 C CA . ALA A 1 165 ? -4.496 -8.413 0.417 1.00 84.31 165 ALA A CA 1
ATOM 1164 C C . ALA A 1 165 ? -5.101 -9.418 -0.562 1.00 84.31 165 ALA A C 1
ATOM 1166 O O . ALA A 1 165 ? -4.430 -9.909 -1.468 1.00 84.31 165 ALA A O 1
ATOM 1167 N N . GLY A 1 166 ? -6.363 -9.789 -0.344 1.00 80.88 166 GLY A N 1
ATOM 1168 C CA . GLY A 1 166 ? -7.028 -10.827 -1.133 1.00 80.88 166 GLY A CA 1
ATOM 1169 C C . GLY A 1 166 ? -6.419 -12.226 -0.981 1.00 80.88 166 GLY A C 1
ATOM 1170 O O . GLY A 1 166 ? -6.588 -13.044 -1.879 1.00 80.88 166 GLY A O 1
ATOM 1171 N N . GLY A 1 167 ? -5.707 -12.497 0.120 1.00 80.44 167 GLY A N 1
ATOM 1172 C CA . GLY A 1 167 ? -5.042 -13.785 0.355 1.00 80.44 167 GLY A CA 1
ATOM 1173 C C . GLY A 1 167 ? -3.809 -14.024 -0.523 1.00 80.44 167 GLY A C 1
ATOM 1174 O O . GLY A 1 167 ? -3.444 -15.173 -0.748 1.00 80.44 167 GLY A O 1
ATOM 1175 N N . LYS A 1 168 ? -3.200 -12.952 -1.047 1.00 84.31 168 LYS A N 1
ATOM 1176 C CA . LYS A 1 168 ? -2.045 -13.010 -1.949 1.00 84.31 168 LYS A CA 1
ATOM 1177 C C . LYS A 1 168 ? -0.744 -12.661 -1.256 1.00 84.31 168 LYS A C 1
ATOM 1179 O O . LYS A 1 168 ? -0.676 -11.679 -0.518 1.00 84.31 168 LYS A O 1
ATOM 1184 N N . THR A 1 169 ? 0.305 -13.423 -1.556 1.00 85.44 169 THR A N 1
ATOM 1185 C CA . THR A 1 169 ? 1.662 -13.135 -1.084 1.00 85.44 169 THR A CA 1
ATOM 1186 C C . THR A 1 169 ? 2.375 -12.215 -2.063 1.00 85.44 169 THR A C 1
ATOM 1188 O O . THR A 1 169 ? 2.598 -12.565 -3.218 1.00 85.44 169 THR A O 1
ATOM 1191 N N . PHE A 1 170 ? 2.767 -11.029 -1.593 1.00 87.12 170 PHE A N 1
ATOM 1192 C CA . PHE A 1 170 ? 3.439 -10.017 -2.420 1.00 87.12 170 PHE A CA 1
ATOM 1193 C C . PHE A 1 170 ? 4.959 -10.055 -2.325 1.00 87.12 170 PHE A C 1
ATOM 1195 O O . PHE A 1 170 ? 5.641 -9.635 -3.255 1.00 87.12 170 PHE A O 1
ATOM 1202 N N . VAL A 1 171 ? 5.498 -10.555 -1.218 1.00 86.56 171 VAL A N 1
ATOM 1203 C CA . VAL A 1 171 ? 6.939 -10.610 -0.974 1.00 86.56 171 VAL A CA 1
ATOM 1204 C C . VAL A 1 171 ? 7.324 -11.988 -0.465 1.00 86.56 171 VAL A C 1
ATOM 1206 O O . VAL A 1 171 ? 6.562 -12.625 0.257 1.00 86.56 171 VAL A O 1
ATOM 1209 N N . THR A 1 172 ? 8.505 -12.458 -0.838 1.00 84.25 172 THR A N 1
ATOM 1210 C CA . THR A 1 172 ? 9.134 -13.625 -0.228 1.00 84.25 172 THR A CA 1
ATOM 1211 C C . THR A 1 172 ? 10.271 -13.185 0.673 1.00 84.25 172 THR A C 1
ATOM 1213 O O . THR A 1 172 ? 11.019 -12.246 0.375 1.00 84.25 172 THR A O 1
ATOM 1216 N N . TYR A 1 173 ? 10.400 -13.896 1.785 1.00 73.50 173 TYR A N 1
ATOM 1217 C CA . TYR A 1 173 ? 11.559 -13.810 2.649 1.00 73.50 173 TYR A CA 1
ATOM 1218 C C . TYR A 1 173 ? 12.572 -14.876 2.236 1.00 73.50 173 TYR A C 1
ATOM 1220 O O . TYR A 1 173 ? 12.227 -16.050 2.105 1.00 73.50 173 TYR A O 1
ATOM 1228 N N . THR A 1 174 ? 13.829 -14.481 2.051 1.00 61.62 174 THR A N 1
ATOM 1229 C CA . THR A 1 174 ? 14.917 -15.449 1.880 1.00 61.62 174 THR A CA 1
ATOM 1230 C C . THR A 1 174 ? 15.552 -15.700 3.245 1.00 61.62 174 THR A C 1
ATOM 1232 O O . THR A 1 174 ? 16.244 -14.829 3.776 1.00 61.62 174 THR A O 1
ATOM 1235 N N . ALA A 1 175 ? 15.298 -16.877 3.828 1.00 45.03 175 ALA A N 1
ATOM 1236 C CA . ALA A 1 175 ? 15.897 -17.279 5.100 1.00 45.03 175 ALA A CA 1
ATOM 1237 C C . ALA A 1 175 ? 17.430 -17.325 5.007 1.00 45.03 175 ALA A C 1
ATOM 1239 O O . ALA A 1 175 ? 17.981 -17.795 4.015 1.00 45.03 175 ALA A O 1
ATOM 1240 N N . GLY A 1 176 ? 18.112 -16.831 6.048 1.00 46.44 176 GLY A N 1
ATOM 1241 C CA . GLY A 1 176 ? 19.580 -16.800 6.121 1.00 46.44 176 GLY A CA 1
ATOM 1242 C C . GLY A 1 176 ? 20.213 -15.408 6.179 1.00 46.44 176 GLY A C 1
ATOM 1243 O O . GLY A 1 176 ? 21.432 -15.308 6.231 1.00 46.44 176 GLY A O 1
ATOM 1244 N N . ASN A 1 177 ? 19.424 -14.336 6.230 1.00 39.47 177 ASN A N 1
ATOM 1245 C CA . ASN A 1 177 ? 19.933 -12.993 6.500 1.00 39.47 177 ASN A CA 1
ATOM 1246 C C . ASN A 1 177 ? 19.230 -12.433 7.743 1.00 39.47 177 ASN A C 1
ATOM 1248 O O . ASN A 1 177 ? 18.013 -12.520 7.834 1.00 39.47 177 ASN A O 1
ATOM 1252 N N . ALA A 1 178 ? 19.965 -11.889 8.710 1.00 38.50 178 ALA A N 1
ATOM 1253 C CA . ALA A 1 178 ? 19.399 -11.139 9.834 1.00 38.50 178 ALA A CA 1
ATOM 1254 C C . ALA A 1 178 ? 18.882 -9.763 9.362 1.00 38.50 178 ALA A C 1
ATOM 1256 O O . ALA A 1 178 ? 19.157 -9.386 8.228 1.00 38.50 178 ALA A O 1
ATOM 1257 N N . VAL A 1 179 ? 18.164 -9.026 10.225 1.00 36.91 179 VAL A N 1
ATOM 1258 C CA . VAL A 1 179 ? 17.693 -7.630 10.029 1.00 36.91 179 VAL A CA 1
ATOM 1259 C C . VAL A 1 179 ? 18.580 -6.863 9.028 1.00 36.91 179 VAL A C 1
ATOM 1261 O O . VAL A 1 179 ? 19.754 -6.631 9.301 1.00 36.91 179 VAL A O 1
ATOM 1264 N N . GLY A 1 180 ? 18.032 -6.536 7.849 1.00 49.50 180 GLY A N 1
ATOM 1265 C CA . GLY A 1 180 ? 18.822 -6.289 6.625 1.00 49.50 180 GLY A CA 1
ATOM 1266 C C . GLY A 1 180 ? 18.720 -7.415 5.577 1.00 49.50 180 GLY A C 1
ATOM 1267 O O . GLY A 1 180 ? 19.357 -7.363 4.525 1.00 49.50 180 GLY A O 1
ATOM 1268 N N . SER A 1 181 ? 17.901 -8.431 5.842 1.00 55.97 181 SER A N 1
ATOM 1269 C CA . SER A 1 181 ? 17.546 -9.523 4.940 1.00 55.97 181 SER A CA 1
ATOM 1270 C C . SER A 1 181 ? 16.799 -9.029 3.716 1.00 55.97 181 SER A C 1
ATOM 1272 O O . SER A 1 181 ? 15.824 -8.287 3.832 1.00 55.97 181 SER A O 1
ATOM 1274 N N . LYS A 1 182 ? 17.223 -9.494 2.537 1.00 70.94 182 LYS A N 1
ATOM 1275 C CA . LYS A 1 182 ? 16.613 -9.076 1.279 1.00 70.94 182 LYS A CA 1
ATOM 1276 C C . LYS A 1 182 ? 15.247 -9.726 1.082 1.00 70.94 182 LYS A C 1
ATOM 1278 O O . LYS A 1 182 ? 15.138 -10.942 0.918 1.00 70.94 182 LYS A O 1
ATOM 1283 N N . TRP A 1 183 ? 14.224 -8.891 1.040 1.00 84.25 183 TRP A N 1
ATOM 1284 C CA . TRP A 1 183 ? 12.915 -9.242 0.518 1.00 84.25 183 TRP A CA 1
ATOM 1285 C C . TRP A 1 183 ? 12.976 -9.266 -1.003 1.00 84.25 183 TRP A C 1
ATOM 1287 O O . TRP A 1 183 ? 13.667 -8.451 -1.621 1.00 84.25 183 TRP A O 1
ATOM 1297 N N . SER A 1 184 ? 12.246 -10.199 -1.603 1.00 86.44 184 SER A N 1
ATOM 1298 C CA . SER A 1 184 ? 12.070 -10.271 -3.053 1.00 86.44 184 SER A CA 1
ATOM 1299 C C . SER A 1 184 ? 10.585 -10.188 -3.402 1.00 86.44 184 SER A C 1
ATOM 1301 O O . SER A 1 184 ? 9.752 -10.634 -2.612 1.00 86.44 184 SER A O 1
ATOM 1303 N N . PRO A 1 185 ? 10.221 -9.612 -4.557 1.00 89.12 185 PRO A N 1
ATOM 1304 C CA . PRO A 1 185 ? 8.838 -9.613 -5.012 1.00 89.12 185 PRO A CA 1
ATOM 1305 C C . PRO A 1 185 ? 8.380 -11.045 -5.313 1.00 89.12 185 PRO A C 1
ATOM 1307 O O . PRO A 1 185 ? 9.141 -11.855 -5.844 1.00 89.12 185 PRO A O 1
ATOM 1310 N N . ASN A 1 186 ? 7.128 -11.353 -4.988 1.00 88.00 186 ASN A N 1
ATOM 1311 C CA . ASN A 1 186 ? 6.501 -12.643 -5.256 1.00 88.00 186 ASN A CA 1
ATOM 1312 C C . ASN A 1 186 ? 5.553 -12.527 -6.458 1.00 88.00 186 ASN A C 1
ATOM 1314 O O . ASN A 1 186 ? 4.753 -11.595 -6.550 1.00 88.00 186 ASN A O 1
ATOM 1318 N N . THR A 1 187 ? 5.630 -13.484 -7.382 1.00 88.75 187 THR A N 1
ATOM 1319 C CA . THR A 1 187 ? 4.795 -13.511 -8.585 1.00 88.75 187 THR A CA 1
ATOM 1320 C C . THR A 1 187 ? 3.305 -13.675 -8.291 1.00 88.75 187 THR A C 1
ATOM 1322 O O . THR A 1 187 ? 2.511 -13.145 -9.061 1.00 88.75 187 THR A O 1
ATOM 1325 N N . ASP A 1 188 ? 2.906 -14.335 -7.197 1.00 87.19 188 ASP A N 1
ATOM 1326 C CA . ASP A 1 188 ? 1.492 -14.530 -6.832 1.00 87.19 188 ASP A CA 1
ATOM 1327 C C . ASP A 1 188 ? 0.764 -13.189 -6.654 1.00 87.19 188 ASP A C 1
ATOM 1329 O O . ASP A 1 188 ? -0.249 -12.935 -7.302 1.00 87.19 188 ASP A O 1
ATOM 1333 N N . GLY A 1 189 ? 1.322 -12.286 -5.848 1.00 85.81 189 GLY A N 1
ATOM 1334 C CA . GLY A 1 189 ? 0.750 -10.959 -5.646 1.00 85.81 189 GLY A CA 1
ATOM 1335 C C . GLY A 1 189 ? 0.969 -9.995 -6.815 1.00 85.81 189 GLY A C 1
ATOM 1336 O O . GLY A 1 189 ? 0.081 -9.213 -7.146 1.00 85.81 189 GLY A O 1
ATOM 1337 N N . PHE A 1 190 ? 2.131 -10.036 -7.474 1.00 88.81 190 PHE A N 1
ATOM 1338 C CA . PHE A 1 190 ? 2.449 -9.100 -8.563 1.00 88.81 190 PHE A CA 1
ATOM 1339 C C . PHE A 1 190 ? 1.714 -9.402 -9.877 1.00 88.81 190 PHE A C 1
ATOM 1341 O O . PHE A 1 190 ? 1.478 -8.483 -10.665 1.00 88.81 190 PHE A O 1
ATOM 1348 N N . ASN A 1 191 ? 1.316 -10.655 -10.106 1.00 87.75 191 ASN A N 1
ATOM 1349 C CA . ASN A 1 191 ? 0.521 -11.046 -11.272 1.00 87.75 191 ASN A CA 1
ATOM 1350 C C . ASN A 1 191 ? -0.993 -11.036 -10.997 1.00 87.75 191 ASN A C 1
ATOM 1352 O O . ASN A 1 191 ? -1.779 -11.273 -11.914 1.00 87.75 191 ASN A O 1
ATOM 1356 N N . ASP A 1 192 ? -1.424 -10.742 -9.767 1.00 88.12 192 ASP A N 1
ATOM 1357 C CA . ASP A 1 192 ? -2.841 -10.679 -9.421 1.00 88.12 192 ASP A CA 1
ATOM 1358 C C . ASP A 1 192 ? -3.523 -9.464 -10.065 1.00 88.12 192 ASP A C 1
ATOM 1360 O O . ASP A 1 192 ? -3.177 -8.319 -9.795 1.00 88.12 192 ASP A O 1
ATOM 1364 N N . THR A 1 193 ? -4.537 -9.693 -10.897 1.00 86.12 193 THR A N 1
ATOM 1365 C CA . THR A 1 193 ? -5.228 -8.622 -11.643 1.00 86.12 193 THR A CA 1
ATOM 1366 C C . THR A 1 193 ? -6.062 -7.681 -10.765 1.00 86.12 193 THR A C 1
ATOM 1368 O O . THR A 1 193 ? -6.383 -6.558 -11.174 1.00 86.12 193 THR A O 1
ATOM 1371 N N . ASN A 1 194 ? -6.400 -8.090 -9.539 1.00 86.50 194 ASN A N 1
ATOM 1372 C CA . ASN A 1 194 ? -7.125 -7.243 -8.601 1.00 86.50 194 ASN A CA 1
ATOM 1373 C C . ASN A 1 194 ? -6.180 -6.276 -7.897 1.00 86.50 194 ASN A C 1
ATOM 1375 O O . ASN A 1 194 ? -6.532 -5.108 -7.767 1.00 86.50 194 ASN A O 1
ATOM 1379 N N . TRP A 1 195 ? -4.985 -6.707 -7.506 1.00 87.62 195 TRP A N 1
ATOM 1380 C CA . TRP A 1 195 ? -4.071 -5.914 -6.675 1.00 87.62 195 TRP A CA 1
ATOM 1381 C C . TRP A 1 195 ? -2.854 -5.367 -7.417 1.00 87.62 195 TRP A C 1
ATOM 1383 O O . TRP A 1 195 ? -2.193 -4.457 -6.918 1.00 87.62 195 TRP A O 1
ATOM 1393 N N . ASN A 1 196 ? -2.572 -5.840 -8.627 1.00 84.31 196 ASN A N 1
ATOM 1394 C CA . ASN A 1 196 ? -1.489 -5.296 -9.428 1.00 84.31 196 ASN A CA 1
ATOM 1395 C C . ASN A 1 196 ? -1.816 -3.916 -10.020 1.00 84.31 196 ASN A C 1
ATOM 1397 O O . ASN A 1 196 ? -2.972 -3.490 -10.174 1.00 84.31 196 ASN A O 1
ATOM 1401 N N . ARG A 1 197 ? -0.737 -3.217 -10.368 1.00 80.50 197 ARG A N 1
ATOM 1402 C CA . ARG A 1 197 ? -0.728 -1.997 -11.165 1.00 80.50 197 ARG A CA 1
ATOM 1403 C C . ARG A 1 197 ? 0.473 -1.988 -12.101 1.00 80.50 197 ARG A C 1
ATOM 1405 O O . ARG A 1 197 ? 1.570 -2.450 -11.771 1.00 80.50 197 ARG A O 1
ATOM 1412 N N . ASN A 1 198 ? 0.279 -1.404 -13.272 1.00 78.56 198 ASN A N 1
ATOM 1413 C CA . ASN A 1 198 ? 1.387 -1.145 -14.176 1.00 78.56 198 ASN A CA 1
ATOM 1414 C C . ASN A 1 198 ? 2.160 0.083 -13.702 1.00 78.56 198 ASN A C 1
ATOM 1416 O O . ASN A 1 198 ? 1.572 1.084 -13.295 1.00 78.56 198 ASN A O 1
ATOM 1420 N N . VAL A 1 199 ? 3.483 -0.014 -13.772 1.00 76.12 199 VAL A N 1
ATOM 1421 C CA . VAL A 1 199 ? 4.401 1.099 -13.540 1.00 76.12 199 VAL A CA 1
ATOM 1422 C C . VAL A 1 199 ? 5.146 1.314 -14.840 1.00 76.12 199 VAL A C 1
ATOM 1424 O O . VAL A 1 199 ? 5.589 0.346 -15.461 1.00 76.12 199 VAL A O 1
ATOM 1427 N N . TYR A 1 200 ? 5.244 2.571 -15.251 1.00 76.12 200 TYR A N 1
ATOM 1428 C CA . TYR A 1 200 ? 5.816 2.954 -16.530 1.00 76.12 200 TYR A CA 1
ATOM 1429 C C . TYR A 1 200 ? 6.993 3.893 -16.307 1.00 76.12 200 TYR A C 1
ATOM 1431 O O . TYR A 1 200 ? 6.917 4.806 -15.485 1.00 76.12 200 TYR A O 1
ATOM 1439 N N . ASN A 1 201 ? 8.050 3.699 -17.093 1.00 75.75 201 ASN A N 1
ATOM 1440 C CA . ASN A 1 201 ? 9.037 4.746 -17.308 1.00 75.75 201 ASN A CA 1
ATOM 1441 C C . ASN A 1 201 ? 8.440 5.744 -18.299 1.00 75.75 201 ASN A C 1
ATOM 1443 O O . ASN A 1 201 ? 8.046 5.371 -19.405 1.00 75.75 201 ASN A O 1
ATOM 1447 N N . MET A 1 202 ? 8.346 7.002 -17.884 1.00 78.94 202 MET A N 1
ATOM 1448 C CA . MET A 1 202 ? 7.796 8.070 -18.709 1.00 78.94 202 MET A CA 1
ATOM 1449 C C . MET A 1 202 ? 8.938 8.765 -19.440 1.00 78.94 202 MET A C 1
ATOM 1451 O O . MET A 1 202 ? 9.806 9.370 -18.818 1.00 78.94 202 MET A O 1
ATOM 1455 N N . VAL A 1 203 ? 8.922 8.691 -20.765 1.00 78.75 203 VAL A N 1
ATOM 1456 C CA . VAL A 1 203 ? 9.854 9.405 -21.641 1.00 78.75 203 VAL A CA 1
ATOM 1457 C C . VAL A 1 203 ? 9.066 10.114 -22.733 1.00 78.75 203 VAL A C 1
ATOM 1459 O O . VAL A 1 203 ? 7.988 9.663 -23.131 1.00 78.75 203 VAL A O 1
ATOM 1462 N N . LEU A 1 204 ? 9.586 11.244 -23.215 1.00 81.06 204 LEU A N 1
ATOM 1463 C CA . LEU A 1 204 ? 8.951 11.968 -24.312 1.00 81.06 204 LEU A CA 1
ATOM 1464 C C . LEU A 1 204 ? 8.915 11.083 -25.557 1.00 81.06 204 LEU A C 1
ATOM 1466 O O . LEU A 1 204 ? 9.920 10.487 -25.937 1.00 81.06 204 LEU A O 1
ATOM 1470 N N . SER A 1 205 ? 7.756 11.017 -26.211 1.00 76.75 205 SER A N 1
ATOM 1471 C CA . SER A 1 205 ? 7.534 10.102 -27.337 1.00 76.75 205 SER A CA 1
ATOM 1472 C C . SER A 1 205 ? 8.502 10.354 -28.494 1.00 76.75 205 SER A C 1
ATOM 1474 O O . SER A 1 205 ? 8.923 9.402 -29.141 1.00 76.75 205 SER A O 1
ATOM 1476 N N . ALA A 1 206 ? 8.876 11.620 -28.714 1.00 79.75 206 ALA A N 1
ATOM 1477 C CA . ALA A 1 206 ? 9.853 12.027 -29.723 1.00 79.75 206 ALA A CA 1
ATOM 1478 C C . ALA A 1 206 ? 11.230 11.376 -29.507 1.00 79.75 206 ALA A C 1
ATOM 1480 O O . ALA A 1 206 ? 11.916 11.068 -30.473 1.00 79.75 206 ALA A O 1
ATOM 1481 N N . ASN A 1 207 ? 11.597 11.089 -28.255 1.00 82.94 207 ASN A N 1
ATOM 1482 C CA . ASN A 1 207 ? 12.886 10.490 -27.917 1.00 82.94 207 ASN A CA 1
ATOM 1483 C C . ASN A 1 207 ? 12.916 8.969 -28.141 1.00 82.94 207 ASN A C 1
ATOM 1485 O O . ASN A 1 207 ? 13.994 8.389 -28.155 1.00 82.94 207 ASN A O 1
ATOM 1489 N N . LEU A 1 208 ? 11.757 8.322 -28.311 1.00 76.12 208 LEU A N 1
ATOM 1490 C CA . LEU A 1 208 ? 11.633 6.882 -28.585 1.00 76.12 208 LEU A CA 1
ATOM 1491 C C . LEU A 1 208 ? 11.313 6.559 -30.054 1.00 76.12 208 LEU A C 1
ATOM 1493 O O . LEU A 1 208 ? 11.104 5.384 -30.398 1.00 76.12 208 LEU A O 1
ATOM 1497 N N . ASP A 1 209 ? 11.219 7.581 -30.906 1.00 76.12 209 ASP A N 1
ATOM 1498 C CA . ASP A 1 209 ? 10.939 7.411 -32.328 1.00 76.12 209 ASP A CA 1
ATOM 1499 C C . ASP A 1 209 ? 12.154 6.819 -33.059 1.00 76.12 209 ASP A C 1
ATOM 1501 O O . ASP A 1 209 ? 13.280 7.258 -32.868 1.00 76.12 209 ASP A O 1
ATOM 1505 N N . ASN A 1 210 ? 11.951 5.812 -33.907 1.00 67.62 210 ASN A N 1
ATOM 1506 C CA . ASN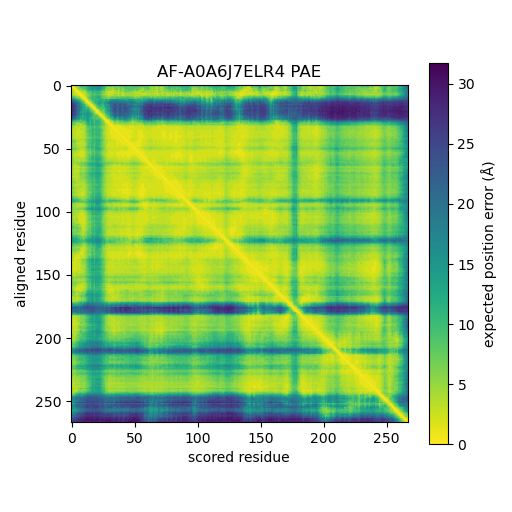 A 1 210 ? 13.056 5.086 -34.545 1.00 67.62 210 ASN A CA 1
ATOM 1507 C C . ASN A 1 210 ? 13.792 5.905 -35.614 1.00 67.62 210 ASN A C 1
ATOM 1509 O O . ASN A 1 210 ? 14.918 5.559 -35.958 1.00 67.62 210 ASN A O 1
ATOM 1513 N N . SER A 1 211 ? 13.174 6.953 -36.166 1.00 69.44 211 SER A N 1
ATOM 1514 C CA . SER A 1 211 ? 13.775 7.763 -37.236 1.00 69.44 211 SER A CA 1
ATOM 1515 C C . SER A 1 211 ? 14.526 9.000 -36.743 1.00 69.44 211 SER A C 1
ATOM 1517 O O . SER A 1 211 ? 15.370 9.519 -37.466 1.00 69.44 211 SER A O 1
ATOM 1519 N N . THR A 1 212 ? 14.203 9.498 -35.548 1.00 72.19 212 THR A N 1
ATOM 1520 C CA . THR A 1 212 ? 14.714 10.782 -35.021 1.00 72.19 212 THR A CA 1
ATOM 1521 C C . THR A 1 212 ? 14.923 10.783 -33.507 1.00 72.19 212 THR A C 1
ATOM 1523 O O . THR A 1 212 ? 15.218 11.830 -32.934 1.00 72.19 212 THR A O 1
ATOM 1526 N N . GLY A 1 213 ? 14.694 9.651 -32.843 1.00 78.12 213 GLY A N 1
ATOM 1527 C CA . GLY A 1 213 ? 14.796 9.533 -31.397 1.00 78.12 213 GLY A CA 1
ATOM 1528 C C . GLY A 1 213 ? 16.232 9.586 -30.905 1.00 78.12 213 GLY A C 1
ATOM 1529 O O . GLY A 1 213 ? 17.196 9.446 -31.658 1.00 78.12 213 GLY A O 1
ATOM 1530 N N . ASP A 1 214 ? 16.360 9.789 -29.602 1.00 86.75 214 ASP A N 1
ATOM 1531 C CA . ASP A 1 214 ? 17.650 9.829 -28.936 1.00 86.75 214 ASP A CA 1
ATOM 1532 C C . ASP A 1 214 ? 18.190 8.397 -28.828 1.00 86.75 214 ASP A C 1
ATOM 1534 O O . ASP A 1 214 ? 17.591 7.540 -28.168 1.00 86.75 214 ASP A O 1
ATOM 1538 N N . ALA A 1 215 ? 19.318 8.136 -29.492 1.00 85.00 215 ALA A N 1
ATOM 1539 C CA . ALA A 1 215 ? 19.933 6.814 -29.545 1.00 85.00 215 ALA A CA 1
ATOM 1540 C C . ALA A 1 215 ? 20.213 6.238 -28.147 1.00 85.00 215 ALA A C 1
ATOM 1542 O O . ALA A 1 215 ? 20.011 5.043 -27.941 1.00 85.00 215 ALA A O 1
ATOM 1543 N N . ALA A 1 216 ? 20.592 7.073 -27.173 1.00 85.88 216 ALA A N 1
ATOM 1544 C CA . ALA A 1 216 ? 20.867 6.627 -25.811 1.00 85.88 216 ALA A CA 1
ATOM 1545 C C . ALA A 1 216 ? 19.577 6.247 -25.066 1.00 85.88 216 ALA A C 1
ATOM 1547 O O . ALA A 1 216 ? 19.547 5.264 -24.326 1.00 85.88 216 ALA A O 1
ATOM 1548 N N . ILE A 1 217 ? 18.480 6.982 -25.278 1.00 83.94 217 ILE A N 1
ATOM 1549 C CA . ILE A 1 217 ? 17.175 6.648 -24.679 1.00 83.94 217 ILE A CA 1
ATOM 1550 C C . ILE A 1 217 ? 16.622 5.350 -25.282 1.00 83.94 217 ILE A C 1
ATOM 1552 O O . ILE A 1 217 ? 16.082 4.511 -24.555 1.00 83.94 217 ILE A O 1
ATOM 1556 N N . ILE A 1 218 ? 16.781 5.166 -26.594 1.00 82.62 218 ILE A N 1
ATOM 1557 C CA . ILE A 1 218 ? 16.419 3.929 -27.293 1.00 82.62 218 ILE A CA 1
ATOM 1558 C C . ILE A 1 218 ? 17.238 2.757 -26.739 1.00 82.62 218 ILE A C 1
ATOM 1560 O O . ILE A 1 218 ? 16.648 1.761 -26.329 1.00 82.62 218 ILE A O 1
ATOM 1564 N N . GLU A 1 219 ? 18.564 2.888 -26.659 1.00 86.62 219 GLU A N 1
ATOM 1565 C CA . GLU A 1 219 ? 19.459 1.861 -26.107 1.00 86.62 219 GLU A CA 1
ATOM 1566 C C . GLU A 1 219 ? 19.121 1.522 -24.648 1.00 86.62 219 GLU A C 1
ATOM 1568 O O . GLU A 1 219 ? 19.169 0.363 -24.237 1.00 86.62 219 GLU A O 1
ATOM 1573 N N . MET A 1 220 ? 18.715 2.509 -23.851 1.00 85.19 220 MET A N 1
ATOM 1574 C CA . MET A 1 220 ? 18.372 2.274 -22.454 1.00 85.19 220 MET A CA 1
ATOM 1575 C C . MET A 1 220 ? 17.059 1.494 -22.290 1.00 85.19 220 MET A C 1
ATOM 1577 O O . MET A 1 220 ? 16.987 0.615 -21.431 1.00 85.19 220 MET A O 1
ATOM 1581 N N . PHE A 1 221 ? 16.028 1.770 -23.099 1.00 81.56 221 PHE A N 1
ATOM 1582 C CA . PHE A 1 221 ? 14.661 1.305 -22.814 1.00 81.56 221 PHE A CA 1
ATOM 1583 C C . PHE A 1 221 ? 13.999 0.406 -23.865 1.00 81.56 221 PHE A C 1
ATOM 1585 O O . PHE A 1 221 ? 12.969 -0.195 -23.549 1.00 81.56 221 PHE A O 1
ATOM 1592 N N . LYS A 1 222 ? 14.529 0.293 -25.088 1.00 79.25 222 LYS A N 1
ATOM 1593 C CA . LYS A 1 222 ? 13.822 -0.326 -26.220 1.00 79.25 222 LYS A CA 1
ATOM 1594 C C . LYS A 1 222 ? 14.556 -1.538 -26.799 1.00 79.25 222 LYS A C 1
ATOM 1596 O O . LYS A 1 222 ? 15.731 -1.466 -27.135 1.00 79.25 222 LYS A O 1
ATOM 1601 N N . GLY A 1 223 ? 13.816 -2.627 -26.999 1.00 77.19 223 GLY A N 1
ATOM 1602 C CA . GLY A 1 223 ? 14.302 -3.885 -27.569 1.00 77.19 223 GLY A CA 1
ATOM 1603 C C . GLY A 1 223 ? 14.891 -4.843 -26.528 1.00 77.19 223 GLY A C 1
ATOM 1604 O O . GLY A 1 223 ? 15.171 -4.462 -25.394 1.00 77.19 223 GLY A O 1
ATOM 1605 N N . SER A 1 224 ? 15.095 -6.106 -26.917 1.00 76.31 224 SER A N 1
ATOM 1606 C CA . SER A 1 224 ? 15.688 -7.145 -26.050 1.00 76.31 224 SER A CA 1
ATOM 1607 C C . SER A 1 224 ? 17.134 -6.859 -25.646 1.00 76.31 224 SER A C 1
ATOM 1609 O O . SER A 1 224 ? 17.603 -7.389 -24.645 1.00 76.31 224 SER A O 1
ATOM 1611 N N . THR A 1 225 ? 17.843 -6.029 -26.411 1.00 79.12 225 THR A N 1
ATOM 1612 C CA . THR A 1 225 ? 19.224 -5.616 -26.128 1.00 79.12 225 THR A CA 1
ATOM 1613 C C . THR A 1 225 ? 19.305 -4.352 -25.280 1.00 79.12 225 THR A C 1
ATOM 1615 O O . THR A 1 225 ? 20.398 -3.814 -25.124 1.00 79.12 225 THR A O 1
ATOM 1618 N N . SER A 1 226 ? 18.179 -3.841 -24.769 1.00 84.56 226 SER A N 1
ATOM 1619 C CA . SER A 1 226 ? 18.218 -2.628 -23.964 1.00 84.56 226 SER A CA 1
ATOM 1620 C C . SER A 1 226 ? 19.027 -2.839 -22.685 1.00 84.56 226 SER A C 1
ATOM 1622 O O . SER A 1 226 ? 19.031 -3.932 -22.104 1.00 84.56 226 SER A O 1
ATOM 1624 N N . LEU A 1 227 ? 19.670 -1.780 -22.197 1.00 86.00 227 LEU A N 1
ATOM 1625 C CA . LEU A 1 227 ? 20.435 -1.847 -20.948 1.00 86.00 227 LEU A CA 1
ATOM 1626 C C . LEU A 1 227 ? 19.558 -2.284 -19.766 1.00 86.00 227 LEU A C 1
ATOM 1628 O O . LEU A 1 227 ? 20.017 -3.030 -18.902 1.00 86.00 227 LEU A O 1
ATOM 1632 N N . MET A 1 228 ? 18.278 -1.895 -19.761 1.00 83.19 228 MET A N 1
ATOM 1633 C CA . MET A 1 228 ? 17.313 -2.319 -18.746 1.00 83.19 228 MET A CA 1
ATOM 1634 C C . MET A 1 228 ? 17.030 -3.825 -18.769 1.00 83.19 228 MET A C 1
ATOM 1636 O O . MET A 1 228 ? 16.705 -4.376 -17.721 1.00 83.19 228 MET A O 1
ATOM 1640 N N . CYS A 1 229 ? 17.173 -4.501 -19.911 1.00 83.56 229 CYS A N 1
ATOM 1641 C CA . CYS A 1 229 ? 17.026 -5.957 -20.033 1.00 83.56 229 CYS A CA 1
ATOM 1642 C C . CYS A 1 229 ? 18.306 -6.732 -19.695 1.00 83.56 229 CYS A C 1
ATOM 1644 O O . CYS A 1 229 ? 18.275 -7.956 -19.577 1.00 83.56 229 CYS A O 1
ATOM 1646 N N . GLY A 1 230 ? 19.434 -6.044 -19.501 1.00 85.06 230 GLY A N 1
ATOM 1647 C CA . GLY A 1 230 ? 20.674 -6.675 -19.065 1.00 85.06 230 GLY A CA 1
ATOM 1648 C C . GLY A 1 230 ? 20.533 -7.332 -17.688 1.00 85.06 230 GLY A C 1
ATOM 1649 O O . GLY A 1 230 ? 19.884 -6.799 -16.787 1.00 85.06 230 GLY A O 1
ATOM 1650 N N . SER A 1 231 ? 21.196 -8.472 -17.483 1.00 84.81 231 SER A N 1
ATOM 1651 C CA . SER A 1 231 ? 21.133 -9.239 -16.226 1.00 84.81 231 SER A CA 1
ATOM 1652 C C . SER A 1 231 ? 21.518 -8.417 -14.987 1.00 84.81 231 SER A C 1
ATOM 1654 O O . SER A 1 231 ? 20.893 -8.553 -13.935 1.00 84.81 231 SER A O 1
ATOM 1656 N N . ALA A 1 232 ? 22.499 -7.518 -15.112 1.00 86.06 232 ALA A N 1
ATOM 1657 C CA . ALA A 1 232 ? 22.899 -6.609 -14.039 1.00 86.06 232 ALA A CA 1
ATOM 1658 C C . ALA A 1 232 ? 21.791 -5.603 -13.676 1.00 86.06 232 ALA A C 1
ATOM 1660 O O . ALA A 1 232 ? 21.515 -5.388 -12.495 1.00 86.06 232 ALA A O 1
ATOM 1661 N N . ALA A 1 233 ? 21.116 -5.027 -14.676 1.00 85.75 233 ALA A N 1
ATOM 1662 C CA . ALA A 1 233 ? 19.989 -4.127 -14.449 1.00 85.75 233 ALA A CA 1
ATOM 1663 C C . ALA A 1 233 ? 18.813 -4.875 -13.809 1.00 85.75 233 ALA A C 1
ATOM 1665 O O . ALA A 1 233 ? 18.223 -4.386 -12.849 1.00 85.75 233 ALA A O 1
ATOM 1666 N N . GLN A 1 234 ? 18.525 -6.097 -14.263 1.00 85.69 234 GLN A N 1
ATOM 1667 C CA . GLN A 1 234 ? 17.476 -6.937 -13.683 1.00 85.69 234 GLN A CA 1
ATOM 1668 C C . GLN A 1 234 ? 17.737 -7.262 -12.203 1.00 85.69 234 GLN A C 1
ATOM 1670 O O . GLN A 1 234 ? 16.822 -7.149 -11.387 1.00 85.69 234 GLN A O 1
ATOM 1675 N N . ALA A 1 235 ? 18.986 -7.548 -11.820 1.00 85.31 235 ALA A N 1
ATOM 1676 C CA . ALA A 1 235 ? 19.352 -7.754 -10.416 1.00 85.31 235 ALA A CA 1
ATOM 1677 C C . ALA A 1 235 ? 19.065 -6.516 -9.544 1.00 85.31 235 ALA A C 1
ATOM 1679 O O . ALA A 1 235 ? 18.563 -6.642 -8.423 1.00 85.31 235 ALA A O 1
ATOM 1680 N N . ILE A 1 236 ? 19.328 -5.312 -10.066 1.00 86.94 236 ILE A N 1
ATOM 1681 C CA . ILE A 1 236 ? 18.992 -4.054 -9.388 1.00 86.94 236 ILE A CA 1
ATOM 1682 C C . ILE A 1 236 ? 17.470 -3.896 -9.295 1.00 86.94 236 ILE A C 1
ATOM 1684 O O . ILE A 1 236 ? 16.947 -3.676 -8.203 1.00 86.94 236 ILE A O 1
ATOM 1688 N N . VAL A 1 237 ? 16.743 -4.075 -10.398 1.00 87.12 237 VAL A N 1
ATOM 1689 C CA . VAL A 1 237 ? 15.274 -3.966 -10.459 1.00 87.12 237 VAL A CA 1
ATOM 1690 C C . VAL A 1 237 ? 14.594 -4.886 -9.437 1.00 87.12 237 VAL A C 1
ATOM 1692 O O . VAL A 1 237 ? 13.709 -4.442 -8.702 1.00 87.12 237 VAL A O 1
ATOM 1695 N N . ASN A 1 238 ? 15.046 -6.137 -9.313 1.00 86.75 238 ASN A N 1
ATOM 1696 C CA . ASN A 1 238 ? 14.507 -7.071 -8.321 1.00 86.75 238 ASN A CA 1
ATOM 1697 C C . ASN A 1 238 ? 14.786 -6.626 -6.885 1.00 86.75 238 ASN A C 1
ATOM 1699 O O . ASN A 1 238 ? 13.917 -6.763 -6.024 1.00 86.75 238 ASN A O 1
ATOM 1703 N N . SER A 1 239 ? 15.955 -6.032 -6.627 1.00 87.19 239 SER A N 1
ATOM 1704 C CA . SER A 1 239 ? 16.292 -5.515 -5.298 1.00 87.19 239 SER A CA 1
ATOM 1705 C C . SER A 1 239 ? 15.398 -4.342 -4.869 1.00 87.19 239 SER A C 1
ATOM 1707 O O . SER A 1 239 ? 15.121 -4.198 -3.678 1.00 87.19 239 SER A O 1
ATOM 1709 N N . PHE A 1 240 ? 14.861 -3.575 -5.826 1.00 88.69 240 PHE A N 1
ATOM 1710 C CA . PHE A 1 240 ? 13.852 -2.533 -5.596 1.00 88.69 240 PHE A CA 1
ATOM 1711 C C . PHE A 1 240 ? 12.416 -3.069 -5.470 1.00 88.69 240 PHE A C 1
ATOM 1713 O O . PHE A 1 240 ? 11.493 -2.287 -5.257 1.00 88.69 240 PHE A O 1
ATOM 1720 N N . GLY A 1 241 ? 12.209 -4.386 -5.566 1.00 88.56 241 GLY A N 1
ATOM 1721 C CA . GLY A 1 241 ? 10.897 -5.001 -5.381 1.00 88.56 241 GLY A CA 1
ATOM 1722 C C . GLY A 1 241 ? 10.030 -5.061 -6.626 1.00 88.56 241 GLY A C 1
ATOM 1723 O O . GLY A 1 241 ? 8.814 -5.111 -6.499 1.00 88.56 241 GLY A O 1
ATOM 1724 N N . PHE A 1 242 ? 10.618 -5.066 -7.820 1.00 88.31 242 PHE A N 1
ATOM 1725 C CA . PHE A 1 242 ? 9.886 -5.300 -9.063 1.00 88.31 242 PHE A CA 1
ATOM 1726 C C . PHE A 1 242 ? 10.194 -6.690 -9.613 1.00 88.31 242 PHE A C 1
ATOM 1728 O O . PHE A 1 242 ? 11.335 -7.152 -9.541 1.00 88.31 242 PHE A O 1
ATOM 1735 N N . LEU A 1 243 ? 9.192 -7.364 -10.185 1.00 86.06 243 LEU A N 1
ATOM 1736 C CA . LEU A 1 243 ? 9.445 -8.583 -10.956 1.00 86.06 243 LEU A CA 1
ATOM 1737 C C . LEU A 1 243 ? 10.409 -8.292 -12.109 1.00 86.06 243 LEU A C 1
ATOM 1739 O O . LEU A 1 243 ? 10.422 -7.184 -12.654 1.00 86.06 243 LEU A O 1
ATOM 1743 N N . SER A 1 244 ? 11.194 -9.305 -12.485 1.00 82.56 244 SER A N 1
ATOM 1744 C CA . SER A 1 244 ? 12.031 -9.209 -13.676 1.00 82.56 244 SER A CA 1
ATOM 1745 C C . SER A 1 244 ? 11.151 -8.916 -14.890 1.00 82.56 244 SER A C 1
ATOM 1747 O O . SER A 1 244 ? 10.074 -9.493 -15.040 1.00 82.56 244 SER A O 1
ATOM 1749 N N . LEU A 1 245 ? 11.620 -8.021 -15.754 1.00 74.00 245 LEU A N 1
ATOM 1750 C CA . LEU A 1 245 ? 10.972 -7.719 -17.030 1.00 74.00 245 LEU A CA 1
ATOM 1751 C C . LEU A 1 245 ? 11.105 -8.892 -18.023 1.00 74.00 245 LEU A C 1
ATOM 1753 O O . LEU A 1 245 ? 10.420 -8.917 -19.041 1.00 74.00 245 LEU A O 1
ATOM 1757 N N . GLY A 1 246 ? 11.961 -9.875 -17.719 1.00 68.38 246 GLY A N 1
ATOM 1758 C CA . GLY A 1 246 ? 12.398 -10.891 -18.668 1.00 68.38 246 GLY A CA 1
ATOM 1759 C C . GLY A 1 246 ? 13.346 -10.308 -19.720 1.00 68.38 246 GLY A C 1
ATOM 1760 O O . GLY A 1 246 ? 13.464 -9.095 -19.872 1.00 68.38 246 GLY A O 1
ATOM 1761 N N . ASN A 1 247 ? 14.026 -11.187 -20.455 1.00 62.34 247 ASN A N 1
ATOM 1762 C CA . ASN A 1 247 ? 14.974 -10.792 -21.508 1.00 62.34 247 ASN A CA 1
ATOM 1763 C C . ASN A 1 247 ? 14.336 -10.821 -22.910 1.00 62.34 247 ASN A C 1
ATOM 1765 O O . ASN A 1 247 ? 15.030 -10.661 -23.914 1.00 62.34 247 ASN A O 1
ATOM 1769 N N . ASP A 1 248 ? 13.029 -11.081 -23.000 1.00 58.12 248 ASP A N 1
ATOM 1770 C CA . ASP A 1 248 ? 12.328 -11.159 -24.277 1.00 58.12 248 ASP A CA 1
ATOM 1771 C C . ASP A 1 248 ? 11.884 -9.760 -24.738 1.00 58.12 248 ASP A C 1
ATOM 17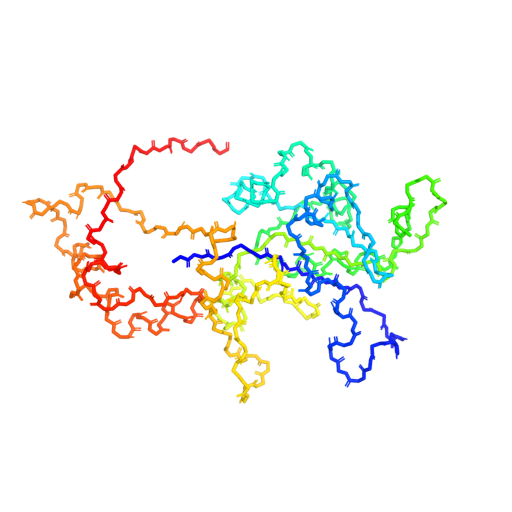73 O O . ASP A 1 248 ? 11.257 -8.991 -23.998 1.00 58.12 248 ASP A O 1
ATOM 1777 N N . ALA A 1 249 ? 12.187 -9.454 -26.003 1.00 52.06 249 ALA A N 1
ATOM 1778 C CA . ALA A 1 249 ? 11.723 -8.266 -26.705 1.00 52.06 249 ALA A CA 1
ATOM 1779 C C . ALA A 1 249 ? 10.192 -8.151 -26.693 1.00 52.06 249 ALA A C 1
ATOM 1781 O O . ALA A 1 249 ? 9.672 -7.043 -26.767 1.00 52.06 249 ALA A O 1
ATOM 1782 N N . SER A 1 250 ? 9.457 -9.263 -26.621 1.00 53.91 250 SER A N 1
ATOM 1783 C CA . SER A 1 250 ? 7.994 -9.257 -26.693 1.00 53.91 250 SER A CA 1
ATOM 1784 C C . SER A 1 250 ? 7.292 -8.910 -25.367 1.00 53.91 250 SER A C 1
ATOM 1786 O O . SER A 1 250 ? 6.163 -8.423 -25.406 1.00 53.91 250 SER A O 1
ATOM 1788 N N . THR A 1 251 ? 7.949 -9.078 -24.209 1.00 58.28 251 THR A N 1
ATOM 1789 C CA . THR A 1 251 ? 7.300 -8.956 -22.884 1.00 58.28 251 THR A CA 1
ATOM 1790 C C . THR A 1 251 ? 7.951 -7.974 -21.905 1.00 58.28 251 THR A C 1
ATOM 1792 O O . THR A 1 251 ? 7.305 -7.620 -20.920 1.00 58.28 251 THR A O 1
AT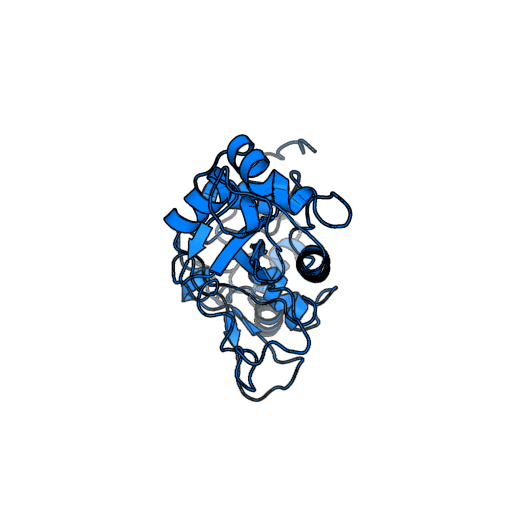OM 1795 N N . GLY A 1 252 ? 9.197 -7.536 -22.129 1.00 65.25 252 GLY A N 1
ATOM 1796 C CA . GLY A 1 252 ? 9.962 -6.793 -21.116 1.00 65.25 252 GLY A CA 1
ATOM 1797 C C . GLY A 1 252 ? 10.322 -5.359 -21.487 1.00 65.25 252 GLY A C 1
ATOM 1798 O O . GLY A 1 252 ? 9.789 -4.394 -20.937 1.00 65.25 252 GLY A O 1
ATOM 1799 N N . CYS A 1 253 ? 11.263 -5.204 -22.416 1.00 69.12 253 CYS A N 1
ATOM 1800 C CA . CYS A 1 253 ? 11.921 -3.922 -22.664 1.00 69.12 253 CYS A CA 1
ATOM 1801 C C . CYS A 1 253 ? 11.383 -3.185 -23.892 1.00 69.12 253 CYS A C 1
ATOM 1803 O O . CYS A 1 253 ? 12.012 -3.129 -24.946 1.00 69.12 253 CYS A O 1
ATOM 1805 N N . GLY A 1 254 ? 10.209 -2.571 -23.737 1.00 59.06 254 GLY A N 1
ATOM 1806 C CA . GLY A 1 254 ? 9.838 -1.403 -24.543 1.00 59.06 254 GLY A CA 1
ATOM 1807 C C . GLY A 1 254 ? 9.340 -1.660 -25.966 1.00 59.06 254 GLY A C 1
ATOM 1808 O O . GLY A 1 254 ? 9.351 -0.733 -26.774 1.00 59.06 254 GLY A O 1
ATOM 1809 N N . ASN A 1 255 ? 8.862 -2.862 -26.295 1.00 58.44 255 ASN A N 1
ATOM 1810 C CA . ASN A 1 255 ? 8.216 -3.083 -27.596 1.00 58.44 255 ASN A CA 1
ATOM 1811 C C . ASN A 1 255 ? 6.737 -2.640 -27.608 1.00 58.44 255 ASN A C 1
ATOM 1813 O O . ASN A 1 255 ? 6.190 -2.319 -28.660 1.00 58.44 255 ASN A O 1
ATOM 1817 N N . SER A 1 256 ? 6.109 -2.514 -26.431 1.00 55.84 256 SER A N 1
ATOM 1818 C CA . SER A 1 256 ? 4.837 -1.807 -26.249 1.00 55.84 256 SER A CA 1
ATOM 1819 C C . SER A 1 256 ? 5.095 -0.394 -25.713 1.00 55.84 256 SER A C 1
ATOM 1821 O O . SER A 1 256 ? 5.401 -0.215 -24.534 1.00 55.84 256 SER A O 1
ATOM 1823 N N . THR A 1 257 ? 4.969 0.624 -26.566 1.00 58.38 257 THR A N 1
ATOM 1824 C CA . THR A 1 257 ? 4.934 2.027 -26.123 1.00 58.38 257 THR A CA 1
ATOM 1825 C C . THR A 1 257 ? 3.484 2.482 -26.038 1.00 58.38 257 THR A C 1
ATOM 1827 O O . THR A 1 257 ? 2.800 2.614 -27.051 1.00 58.38 257 THR A O 1
ATOM 1830 N N . THR A 1 258 ? 2.994 2.729 -24.826 1.00 57.53 258 THR A N 1
ATOM 1831 C CA . THR A 1 258 ? 1.697 3.385 -24.649 1.00 57.53 258 THR A CA 1
ATOM 1832 C C . THR A 1 258 ? 1.920 4.885 -24.767 1.00 57.53 258 THR A C 1
ATOM 1834 O O . THR A 1 258 ? 2.547 5.495 -23.903 1.00 57.53 258 THR A O 1
ATOM 1837 N N . LYS A 1 259 ? 1.448 5.485 -25.860 1.00 60.53 259 LYS A N 1
ATOM 1838 C CA . LYS A 1 259 ? 1.473 6.940 -26.037 1.00 60.53 259 LYS A CA 1
ATOM 1839 C C . LYS A 1 259 ? 0.209 7.526 -25.412 1.00 60.53 259 LYS A C 1
ATOM 1841 O O . LYS A 1 259 ? -0.892 7.064 -25.693 1.00 60.53 259 LYS A O 1
ATOM 1846 N N . GLY A 1 260 ? 0.370 8.542 -24.577 1.00 57.72 260 GLY A N 1
ATOM 1847 C CA . GLY A 1 260 ? -0.725 9.320 -24.007 1.00 57.72 260 GLY A CA 1
ATOM 1848 C C . GLY A 1 260 ? -0.369 10.799 -24.043 1.00 57.72 260 GLY A C 1
ATOM 1849 O O . GLY A 1 260 ? 0.811 11.150 -24.068 1.00 57.72 260 GLY A O 1
ATOM 1850 N N . GLY A 1 261 ? -1.379 11.668 -24.069 1.00 48.69 261 GLY A N 1
ATOM 1851 C CA . GLY A 1 261 ? -1.143 13.091 -23.839 1.00 48.69 261 GLY A CA 1
ATOM 1852 C C . GLY A 1 261 ? -0.550 13.307 -22.445 1.00 48.69 261 GLY A C 1
ATOM 1853 O O . GLY A 1 261 ? -0.834 12.539 -21.524 1.00 48.69 261 GLY A O 1
ATOM 1854 N N . LEU A 1 262 ? 0.258 14.356 -22.279 1.00 48.25 262 LEU A N 1
ATOM 1855 C CA . LEU A 1 262 ? 0.560 14.880 -20.949 1.00 48.25 262 LEU A CA 1
ATOM 1856 C C . LEU A 1 262 ? -0.777 15.215 -20.284 1.00 48.25 262 LEU A C 1
ATOM 1858 O O . LEU A 1 262 ? -1.448 16.167 -20.679 1.00 48.25 262 LEU A O 1
ATOM 1862 N N . VAL A 1 263 ? -1.188 14.416 -19.301 1.00 47.81 263 VAL A N 1
ATOM 1863 C CA . VAL A 1 263 ? -2.272 14.826 -18.413 1.00 47.81 263 VAL A CA 1
ATOM 1864 C C . VAL A 1 263 ? -1.693 15.985 -17.617 1.00 47.81 263 VAL A C 1
ATOM 1866 O O . VAL A 1 263 ? -0.733 15.792 -16.872 1.00 47.81 263 VAL A O 1
ATOM 1869 N N . ALA A 1 264 ? -2.207 17.197 -17.832 1.00 35.31 264 ALA A N 1
ATOM 1870 C CA . ALA A 1 264 ? -1.839 18.332 -17.000 1.00 35.31 264 ALA A CA 1
ATOM 1871 C C . ALA A 1 264 ? -2.057 17.914 -15.540 1.00 35.31 264 ALA A C 1
ATOM 1873 O O . ALA A 1 264 ? -3.148 17.466 -15.184 1.00 35.31 264 ALA A O 1
ATOM 1874 N N . ASN A 1 265 ? -0.995 17.966 -14.734 1.00 33.50 265 ASN A N 1
ATOM 1875 C CA . ASN A 1 265 ? -1.054 17.666 -13.309 1.00 33.50 265 ASN A CA 1
ATOM 1876 C C . ASN A 1 265 ? -2.169 18.513 -12.678 1.00 33.50 265 ASN A C 1
ATOM 1878 O O . ASN A 1 265 ? -1.979 19.704 -12.448 1.00 33.50 265 ASN A O 1
ATOM 1882 N N . ASN A 1 266 ? -3.309 17.898 -12.366 1.00 30.17 266 ASN A N 1
ATOM 1883 C CA . ASN A 1 266 ? -4.156 18.378 -11.282 1.00 30.17 266 ASN A CA 1
ATOM 1884 C C . ASN A 1 266 ? -3.438 17.969 -9.993 1.00 30.17 266 ASN A C 1
ATOM 1886 O O . ASN A 1 266 ? -3.650 16.859 -9.487 1.00 30.17 266 ASN A O 1
ATOM 1890 N N . GLY A 1 267 ? -2.496 18.824 -9.585 1.00 33.91 267 GLY A N 1
ATOM 1891 C CA . GLY A 1 267 ? -2.000 18.871 -8.213 1.00 33.91 267 GLY A CA 1
ATOM 1892 C C . GLY A 1 267 ? -3.124 19.202 -7.244 1.00 33.91 267 GLY A C 1
ATOM 1893 O O . GLY A 1 267 ? -4.097 19.861 -7.677 1.00 33.91 267 GLY A O 1
#

pLDDT: mean 79.89, std 15.69, range [30.17, 96.06]

Mean predicted aligned error: 8.58 Å

Solvent-accessible surface area (backbone atoms only — not comparable to full-atom values): 14209 Å² total; per-residue (Å²): 81,35,25,55,31,32,34,36,18,57,31,82,60,102,75,57,72,80,33,51,102,52,92,64,65,78,40,70,52,63,41,48,34,44,52,67,55,47,28,47,19,33,51,68,25,42,37,71,38,89,92,35,26,36,33,31,38,37,47,44,80,88,39,70,63,40,62,48,43,36,58,60,38,70,42,49,73,66,34,39,53,57,5,11,43,67,50,18,58,40,69,88,51,50,60,37,62,56,68,40,32,45,56,52,40,49,40,18,51,44,27,57,81,35,67,34,29,68,36,77,50,42,90,87,49,74,66,33,66,20,41,74,29,29,38,34,32,67,27,45,44,22,56,50,20,13,14,47,46,67,75,42,82,61,46,44,43,90,72,46,47,78,36,19,50,62,75,29,53,48,63,42,81,54,87,91,49,64,100,72,33,54,38,34,50,25,65,66,20,41,70,29,83,72,39,34,44,88,68,78,90,89,70,63,68,66,39,67,36,92,91,75,27,42,67,68,57,31,44,40,46,38,36,42,82,6,53,57,36,34,71,71,42,34,57,52,44,28,47,42,17,25,63,70,54,52,62,44,38,90,75,36,22,48,68,76,77,87,85,73,79,85,74,77,80,83,123

Radius of gyration: 20.49 Å; Cα contacts (8 Å, |Δi|>4): 536; chains: 1; bounding box: 45×36×66 Å

Secondary structure (DSSP, 8-state):
-EEEEEEEEPPPPTT-TTS-SSTTTTTTTTSEE-HHHHHHHHHHS-EEETTEEEEE-PBPTTSHHHHHHHHHHT--HHHHHHHTHHHHHSTTS-PBPTT-HHHHHHHHHHHTT-EEGGGGT-TTSPPEE-TT-EEEEEEEHHHHHHHHTTSSSS---TTEEE-EETTB--EEE-TT--SSPPEEE-HHHHT-TTTEE-------GGGG-TTTS-HHHHHHHSSTTSGGGSHHHHHHHHHTT-----S-TTTTSSSS-----------

Organism: NCBI:txid449393